Protein 4PKE (pdb70)

Secondary structure (DSSP, 8-state):
--EEEEEEETTS--SEEEEE---S-SSSS-TTHHHHHHHHH-----GGGEEEEEE-SB-SS-----HHHHHHHHHHHHSS--EEEEEEEE--EEEEEEEEPPS-HHHHHHHHHHHHT-TT--EEEEEEE-SEEEE-SSSS-B--HHHHHHH---TTPEEEEEEEPSS--TT---EEEEEE-SS-TT-TTSPPPPB-TTT-PBPEEEEEEE-

Radius of gyration: 17.58 Å; Cα contacts (8 Å, |Δi|>4): 441; chains: 1; bounding box: 48×32×45 Å

Nearest PDB structures (foldseek):
  4pke-assembly1_A  TM=1.005E+00  e=3.990E-48  Caenorhabditis elegans
  4pkx-assembly1_A  TM=9.191E-01  e=3.464E-36  Caenorhabditis elegans
  3jac-assembly1_C  TM=7.247E-01  e=1.723E-14  Mus musculus
  8ixo-assembly1_F  TM=7.550E-01  e=2.709E-13  Mus musculus
  7wlt-assembly1_A  TM=7.448E-01  e=6.005E-13  Mus musculus

GO terms:
  GO:0005886 plasma membrane (C, IDA)
  GO:0030317 flagellated sperm motility (P, IMP)
  GO:0060279 positive regulation of ovulation (P, IMP)
  GO:0090727 positive regulation of brood size (P, IMP)

Structure (mmCIF, N/CA/C/O backbone):
data_4PKE
#
_entry.id   4PKE
#
_cell.length_a   72.588
_cell.length_b   72.588
_cell.length_c   241.551
_cell.angle_alpha   90.00
_cell.angle_beta   90.00
_cell.angle_gamma   120.00
#
_symmetry.space_group_name_H-M   'H 3 2'
#
loop_
_entity.id
_entity.type
_entity.pdbx_description
1 polymer 'Protein C10C5.1, isoform i'
2 non-polymer 'PLATINUM (II) ION'
3 water water
#
loop_
_atom_site.group_PDB
_atom_site.id
_atom_site.type_symbol
_atom_site.label_atom_id
_atom_site.label_alt_id
_atom_site.label_comp_id
_atom_site.label_asym_id
_atom_site.label_entity_id
_atom_site.label_seq_id
_atom_site.pdbx_PDB_ins_code
_atom_site.Cartn_x
_atom_site.Cartn_y
_atom_site.Cartn_z
_atom_site.occupancy
_atom_site.B_iso_or_equiv
_atom_site.auth_seq_id
_atom_site.auth_comp_id
_atom_site.auth_asym_id
_atom_site.auth_atom_id
_atom_site.pdbx_PDB_model_num
ATOM 1 N N . GLU A 1 14 ? 19.460 22.779 95.245 1.00 90.04 14 GLU A N 1
ATOM 2 C CA . GLU A 1 14 ? 20.047 24.109 95.310 1.00 109.57 14 GLU A CA 1
ATOM 3 C C . GLU A 1 14 ? 20.781 24.212 96.650 1.00 108.25 14 GLU A C 1
ATOM 4 O O . GLU A 1 14 ? 20.312 23.687 97.657 1.00 101.95 14 GLU A O 1
ATOM 10 N N . LYS A 1 15 ? 21.925 24.887 96.665 1.00 103.22 15 LYS A N 1
ATOM 11 C CA . LYS A 1 15 ? 22.761 24.950 97.859 1.00 94.84 15 LYS A CA 1
ATOM 12 C C . LYS A 1 15 ? 23.483 26.288 97.937 1.00 90.10 15 LYS A C 1
ATOM 13 O O . LYS A 1 15 ? 24.094 26.720 96.970 1.00 93.88 15 LYS A O 1
ATOM 19 N N . VAL A 1 16 ? 23.422 26.959 99.080 1.00 85.36 16 VAL A N 1
ATOM 20 C CA . VAL A 1 16 ? 24.197 28.186 99.235 1.00 69.03 16 VAL A CA 1
ATOM 21 C C . VAL A 1 16 ? 25.009 28.171 100.522 1.00 63.31 16 VAL A C 1
ATOM 22 O O . VAL A 1 16 ? 24.495 27.842 101.589 1.00 67.78 16 VAL A O 1
ATOM 26 N N . THR A 1 17 ? 26.283 28.528 100.417 1.00 72.47 17 THR A N 1
ATOM 27 C CA . THR A 1 17 ? 27.116 28.645 101.601 1.00 70.84 17 THR A CA 1
ATOM 28 C C . THR A 1 17 ? 27.657 30.060 101.687 1.00 71.90 17 THR A C 1
ATOM 29 O O . THR A 1 17 ? 27.962 30.688 100.672 1.00 67.29 17 THR A O 1
ATOM 33 N N . LEU A 1 18 ? 27.789 30.549 102.911 1.00 57.92 18 LEU A N 1
ATOM 34 C CA . LEU A 1 18 ? 28.374 31.853 103.143 1.00 60.01 18 LEU A CA 1
ATOM 35 C C . LEU A 1 18 ? 29.493 31.664 104.145 1.00 57.14 18 LEU A C 1
ATOM 36 O O . LEU A 1 18 ? 29.339 30.942 105.126 1.00 63.40 18 LEU A O 1
ATOM 41 N N . ARG A 1 19 ? 30.628 32.298 103.887 1.00 59.24 19 ARG A N 1
ATOM 42 C CA . ARG A 1 19 ? 31.766 32.201 104.785 1.00 56.37 19 ARG A CA 1
ATOM 43 C C . ARG A 1 19 ? 32.385 33.568 104.987 1.00 59.89 19 ARG A C 1
ATOM 44 O O . ARG A 1 19 ? 32.600 34.300 104.032 1.00 59.93 19 ARG A O 1
ATOM 52 N N . ILE A 1 20 ? 32.674 33.905 106.235 1.00 51.68 20 ILE A N 1
ATOM 53 C CA . ILE A 1 20 ? 33.157 35.232 106.577 1.00 52.04 20 ILE A CA 1
ATOM 54 C C . ILE A 1 20 ? 34.401 35.053 107.424 1.00 45.43 20 ILE A C 1
ATOM 55 O O . ILE A 1 20 ? 34.367 34.374 108.451 1.00 57.79 20 ILE A O 1
ATOM 60 N N . SER A 1 21 ? 35.505 35.651 106.990 1.00 50.15 21 SER A N 1
ATOM 61 C CA . SER A 1 21 ? 36.774 35.447 107.673 1.00 61.45 21 SER A CA 1
ATOM 62 C C . SER A 1 21 ? 37.743 36.606 107.507 1.00 65.90 21 SER A C 1
ATOM 63 O O . SER A 1 21 ? 37.558 37.483 106.661 1.00 61.93 21 SER A O 1
ATOM 66 N N . ILE A 1 22 ? 38.778 36.595 108.340 1.00 59.74 22 ILE A N 1
ATOM 67 C CA . ILE A 1 22 ? 39.984 37.359 108.089 1.00 62.96 22 ILE A CA 1
ATOM 68 C C . ILE A 1 22 ? 40.793 36.488 107.140 1.00 57.31 22 ILE A C 1
ATOM 69 O O . ILE A 1 22 ? 41.018 35.310 107.423 1.00 58.57 22 ILE A O 1
ATOM 74 N N . GLU A 1 23 ? 41.214 37.051 106.011 1.00 69.02 23 GLU A N 1
ATOM 75 C CA . GLU A 1 23 ? 41.859 36.254 104.974 1.00 73.91 23 GLU A CA 1
ATOM 76 C C . GLU A 1 23 ? 43.120 35.579 105.507 1.00 64.08 23 GLU A C 1
ATOM 77 O O . GLU A 1 23 ? 43.934 36.206 106.183 1.00 70.89 23 GLU A O 1
ATOM 83 N N . GLY A 1 24 ? 43.274 34.295 105.203 1.00 60.81 24 GLY A N 1
ATOM 84 C CA . GLY A 1 24 ? 44.426 33.549 105.668 1.00 75.53 24 GLY A CA 1
ATOM 85 C C . GLY A 1 24 ? 44.092 32.568 106.777 1.00 69.91 24 GLY A C 1
ATOM 86 O O . GLY A 1 24 ? 44.831 31.614 107.004 1.00 78.30 24 GLY A O 1
ATOM 87 N N . TYR A 1 25 ? 42.967 32.788 107.455 1.00 67.68 25 TYR A N 1
ATOM 88 C CA . TYR A 1 25 ? 42.655 32.055 108.680 1.00 69.47 25 TYR A CA 1
ATOM 89 C C . TYR A 1 25 ? 41.259 31.418 108.673 1.00 69.51 25 TYR A C 1
ATOM 90 O O . TYR A 1 25 ? 40.390 31.836 107.904 1.00 64.41 25 TYR A O 1
ATOM 99 N N . PRO A 1 26 ? 41.046 30.398 109.531 1.00 69.78 26 PRO A N 1
ATOM 100 C CA . PRO A 1 26 ? 39.757 29.700 109.626 1.00 65.15 26 PRO A CA 1
ATOM 101 C C . PRO A 1 26 ? 38.594 30.644 109.902 1.00 65.11 26 PRO A C 1
ATOM 102 O O . PRO A 1 26 ? 38.677 31.437 110.843 1.00 58.86 26 PRO A O 1
ATOM 106 N N . PRO A 1 27 ? 37.527 30.559 109.089 1.00 58.88 27 PRO A N 1
ATOM 107 C CA . PRO A 1 27 ? 36.430 31.534 109.070 1.00 56.42 27 PRO A CA 1
ATOM 108 C C . PRO A 1 27 ? 35.878 31.831 110.458 1.00 57.90 27 PRO A C 1
ATOM 109 O O . PRO A 1 27 ? 35.789 30.922 111.280 1.00 62.67 27 PRO A O 1
ATOM 113 N N . LEU A 1 28 ? 35.514 33.084 110.716 1.00 53.40 28 LEU A N 1
ATOM 114 C CA . LEU A 1 28 ? 34.768 33.413 111.927 1.00 61.81 28 LEU A CA 1
ATOM 115 C C . LEU A 1 28 ? 33.372 32.808 111.859 1.00 47.85 28 LEU A C 1
ATOM 116 O O . LEU A 1 28 ? 32.808 32.411 112.877 1.00 54.21 28 LEU A O 1
ATOM 121 N N . TYR A 1 29 ? 32.823 32.729 110.650 1.00 46.84 29 TYR A N 1
ATOM 122 C CA . TYR A 1 29 ? 31.420 32.372 110.469 1.00 50.45 29 TYR A CA 1
ATOM 123 C C . TYR A 1 29 ? 31.212 31.515 109.224 1.00 69.93 29 TYR A C 1
ATOM 124 O O . TYR A 1 29 ? 31.615 31.890 108.123 1.00 57.06 29 TYR A O 1
ATOM 133 N N . GLU A 1 30 ? 30.576 30.360 109.409 1.00 57.58 30 GLU A N 1
ATOM 134 C CA . GLU A 1 30 ? 30.177 29.521 108.286 1.00 56.40 30 GLU A CA 1
ATOM 135 C C . GLU A 1 30 ? 28.705 29.180 108.406 1.00 58.98 30 GLU A C 1
ATOM 136 O O . GLU A 1 30 ? 28.245 28.747 109.464 1.00 51.76 30 GLU A O 1
ATOM 142 N N . MET A 1 31 ? 27.966 29.356 107.320 1.00 54.17 31 MET A N 1
ATOM 143 C CA . MET A 1 31 ? 26.567 28.973 107.319 1.00 64.24 31 MET A CA 1
ATOM 144 C C . MET A 1 31 ? 26.172 28.358 105.989 1.00 56.68 31 MET A C 1
ATOM 145 O O . MET A 1 31 ? 26.695 28.723 104.940 1.00 68.88 31 MET A O 1
ATOM 150 N N . GLU A 1 32 ? 25.243 27.414 106.051 1.00 80.62 32 GLU A N 1
ATOM 151 C CA . GLU A 1 32 ? 24.739 26.746 104.869 1.00 76.25 32 GLU A CA 1
ATOM 152 C C . GLU A 1 32 ? 23.246 27.017 104.761 1.00 69.90 32 GLU A C 1
ATOM 153 O O . GLU A 1 32 ? 22.538 27.023 105.768 1.00 66.56 32 GLU A O 1
ATOM 159 N N . ALA A 1 33 ? 22.768 27.252 103.545 1.00 68.27 33 ALA A N 1
ATOM 160 C CA . ALA A 1 33 ? 21.334 27.367 103.313 1.00 81.47 33 ALA A CA 1
ATOM 161 C C . ALA A 1 33 ? 20.830 26.202 102.468 1.00 75.71 33 ALA A C 1
ATOM 162 O O . ALA A 1 33 ? 21.403 25.890 101.424 1.00 83.78 33 ALA A O 1
ATOM 164 N N . GLN A 1 34 ? 19.750 25.575 102.926 1.00 94.76 34 GLN A N 1
ATOM 165 C CA . GLN A 1 34 ? 19.168 24.413 102.262 1.00 82.32 34 GLN A CA 1
ATOM 166 C C . GLN A 1 34 ? 17.828 24.041 102.887 1.00 96.39 34 GLN A C 1
ATOM 167 O O . GLN A 1 34 ? 17.492 24.502 103.977 1.00 92.03 34 GLN A O 1
ATOM 173 N N . ASP A 1 39 ? 15.903 27.691 101.322 1.00 111.52 39 ASP A N 1
ATOM 174 C CA . ASP A 1 39 ? 15.806 29.151 101.404 1.00 97.43 39 ASP A CA 1
ATOM 175 C C . ASP A 1 39 ? 16.099 29.799 102.788 1.00 100.78 39 ASP A C 1
ATOM 176 O O . ASP A 1 39 ? 16.906 30.725 102.847 1.00 86.49 39 ASP A O 1
ATOM 181 N N . ASN A 1 40 ? 15.485 29.336 103.889 1.00 101.08 40 ASN A N 1
ATOM 182 C CA . ASN A 1 40 ? 14.686 28.118 103.928 1.00 111.45 40 ASN A CA 1
ATOM 183 C C . ASN A 1 40 ? 13.386 28.250 104.733 1.00 104.83 40 ASN A C 1
ATOM 184 O O . ASN A 1 40 ? 13.280 29.142 105.575 1.00 88.27 40 ASN A O 1
ATOM 189 N N . ALA A 1 41 ? 12.388 27.387 104.479 1.00 104.31 41 ALA A N 1
ATOM 190 C CA . ALA A 1 41 ? 12.341 26.507 103.297 1.00 119.47 41 ALA A CA 1
ATOM 191 C C . ALA A 1 41 ? 10.902 26.191 102.901 1.00 122.81 41 ALA A C 1
ATOM 192 O O . ALA A 1 41 ? 10.179 25.479 103.597 1.00 117.51 41 ALA A O 1
ATOM 194 N N . GLU A 1 42 ? 10.513 26.749 101.757 1.00 122.06 42 GLU A N 1
ATOM 195 C CA . GLU A 1 42 ? 9.155 26.656 101.231 1.00 134.03 42 GLU A CA 1
ATOM 196 C C . GLU A 1 42 ? 9.170 26.406 99.716 1.00 133.19 42 GLU A C 1
ATOM 197 O O . GLU A 1 42 ? 10.193 26.630 99.070 1.00 135.04 42 GLU A O 1
ATOM 203 N N . LEU A 1 43 ? 8.053 25.943 99.151 1.00 129.89 43 LEU A N 1
ATOM 204 C CA . LEU A 1 43 ? 8.036 25.548 97.734 1.00 130.98 43 LEU A CA 1
ATOM 205 C C . LEU A 1 43 ? 8.348 26.696 96.770 1.00 138.59 43 LEU A C 1
ATOM 206 O O . LEU A 1 43 ? 9.125 26.545 95.830 1.00 139.67 43 LEU A O 1
ATOM 211 N N . GLY A 1 44 ? 7.739 27.846 97.028 1.00 135.93 44 GLY A N 1
ATOM 212 C CA . GLY A 1 44 ? 7.994 29.066 96.282 1.00 127.07 44 GLY A CA 1
ATOM 213 C C . GLY A 1 44 ? 9.329 29.725 96.560 1.00 132.95 44 GLY A C 1
ATOM 214 O O . GLY A 1 44 ? 9.780 29.791 97.700 1.00 133.19 44 GLY A O 1
ATOM 215 N N . MET A 1 45 ? 9.957 30.217 95.497 1.00 121.75 45 MET A N 1
ATOM 216 C CA . MET A 1 45 ? 11.202 30.968 95.606 1.00 107.42 45 MET A CA 1
ATOM 217 C C . MET A 1 45 ? 11.024 32.301 96.352 1.00 114.85 45 MET A C 1
ATOM 218 O O . MET A 1 45 ? 11.822 32.627 97.236 1.00 117.68 45 MET A O 1
ATOM 223 N N . ILE A 1 46 ? 9.982 33.056 96.008 1.00 118.36 46 ILE A N 1
ATOM 224 C CA . ILE A 1 46 ? 9.760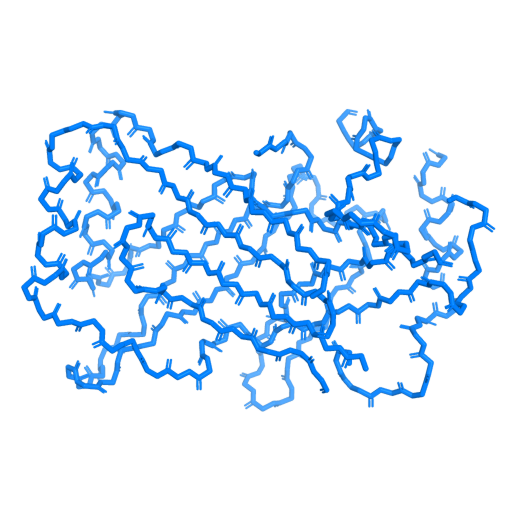 34.374 96.589 1.00 106.52 46 ILE A CA 1
ATOM 225 C C . ILE A 1 46 ? 8.282 34.758 96.722 1.00 115.45 46 ILE A C 1
ATOM 226 O O . ILE A 1 46 ? 7.436 34.305 95.951 1.00 122.84 46 ILE A O 1
ATOM 231 N N . LYS A 1 47 ? 7.979 35.579 97.727 1.00 116.74 47 LYS A N 1
ATOM 232 C CA . LYS A 1 47 ? 6.629 36.050 98.013 1.00 121.71 47 LYS A CA 1
ATOM 233 C C . LYS A 1 47 ? 6.258 36.870 96.787 1.00 126.48 47 LYS A C 1
ATOM 234 O O . LYS A 1 47 ? 7.105 37.567 96.226 1.00 119.77 47 LYS A O 1
ATOM 240 N N . PRO A 1 48 ? 4.996 36.803 96.351 1.00 132.69 48 PRO A N 1
ATOM 241 C CA . PRO A 1 48 ? 4.725 37.366 95.033 1.00 125.60 48 PRO A CA 1
ATOM 242 C C . PRO A 1 48 ? 4.249 38.819 95.108 1.00 132.15 48 PRO A C 1
ATOM 243 O O . PRO A 1 48 ? 4.065 39.461 94.077 1.00 136.01 48 PRO A O 1
ATOM 247 N N . ASP A 1 49 ? 4.059 39.320 96.324 1.00 127.90 49 ASP A N 1
ATOM 248 C CA . ASP A 1 49 ? 3.944 40.752 96.549 1.00 132.46 49 ASP A CA 1
ATOM 249 C C . ASP A 1 49 ? 5.333 41.371 96.572 1.00 123.26 49 ASP A C 1
ATOM 250 O O . ASP A 1 49 ? 5.516 42.523 96.185 1.00 122.55 49 ASP A O 1
ATOM 255 N N . GLN A 1 50 ? 6.310 40.596 97.035 1.00 125.69 50 GLN A N 1
ATOM 256 C CA . GLN A 1 50 ? 7.657 41.120 97.253 1.00 120.93 50 GLN A CA 1
ATOM 257 C C . GLN A 1 50 ? 8.378 41.607 95.999 1.00 116.69 50 GLN A C 1
ATOM 258 O O . GLN A 1 50 ? 9.266 42.452 96.087 1.00 116.23 50 GLN A O 1
ATOM 264 N N . LEU A 1 51 ? 8.016 41.073 94.838 1.00 119.50 51 LEU A N 1
ATOM 265 C CA . LEU A 1 51 ? 8.593 41.582 93.601 1.00 122.78 51 LEU A CA 1
ATOM 266 C C . LEU A 1 51 ? 7.834 42.799 93.083 1.00 120.21 51 LEU A C 1
ATOM 267 O O . LEU A 1 51 ? 8.400 43.643 92.395 1.00 125.66 51 LEU A O 1
ATOM 272 N N . ALA A 1 52 ? 6.560 42.909 93.444 1.00 118.67 52 ALA A N 1
ATOM 273 C CA . ALA A 1 52 ? 5.770 44.055 93.016 1.00 132.14 52 ALA A CA 1
ATOM 274 C C . ALA A 1 52 ? 6.076 45.257 93.899 1.00 121.89 52 ALA A C 1
ATOM 275 O O . ALA A 1 52 ? 5.962 46.403 93.465 1.00 119.16 52 ALA A O 1
ATOM 277 N N . SER A 1 53 ? 6.460 44.988 95.143 1.00 117.38 53 SER A N 1
ATOM 278 C CA . SER A 1 53 ? 6.883 46.047 96.047 1.00 123.84 53 SER A CA 1
ATOM 279 C C . SER A 1 53 ? 8.337 46.432 95.794 1.00 122.62 53 SER A C 1
ATOM 280 O O . SER A 1 53 ? 8.726 47.584 95.985 1.00 125.34 53 SER A O 1
ATOM 283 N N . LEU A 1 54 ? 9.140 45.465 95.362 1.00 114.47 54 LEU A N 1
ATOM 284 C CA . LEU A 1 54 ? 10.501 45.757 94.933 1.00 124.28 54 LEU A CA 1
ATOM 285 C C . LEU A 1 54 ? 10.545 46.507 93.602 1.00 127.79 54 LEU A C 1
ATOM 286 O O . LEU A 1 54 ? 11.126 47.583 93.522 1.00 120.45 54 LEU A O 1
ATOM 291 N N . ASN A 1 55 ? 9.843 45.987 92.595 1.00 128.07 55 ASN A N 1
ATOM 292 C CA . ASN A 1 55 ? 9.805 46.597 91.259 1.00 132.09 55 ASN A CA 1
ATOM 293 C C . ASN A 1 55 ? 9.305 48.028 91.281 1.00 124.03 55 ASN A C 1
ATOM 294 O O . ASN A 1 55 ? 9.773 48.877 90.524 1.00 121.92 55 ASN A O 1
ATOM 299 N N . GLN A 1 56 ? 8.357 48.288 92.167 1.00 122.19 56 GLN A N 1
ATOM 300 C CA . GLN A 1 56 ? 7.779 49.609 92.303 1.00 123.37 56 GLN A CA 1
ATOM 301 C C . GLN A 1 56 ? 8.742 50.543 93.031 1.00 128.35 56 GLN A C 1
ATOM 302 O O . GLN A 1 56 ? 8.829 51.726 92.698 1.00 132.37 56 GLN A O 1
ATOM 308 N N . ALA A 1 57 ? 9.450 50.024 94.033 1.00 123.49 57 ALA A N 1
ATOM 309 C CA . ALA A 1 57 ? 10.402 50.848 94.782 1.00 128.29 57 ALA A CA 1
ATOM 310 C C . ALA A 1 57 ? 11.576 51.434 93.973 1.00 130.75 57 ALA A C 1
ATOM 311 O O . ALA A 1 57 ? 12.081 52.503 94.321 1.00 132.65 57 ALA A O 1
ATOM 313 N N . LEU A 1 58 ? 12.029 50.750 92.924 1.00 124.86 58 LEU A N 1
ATOM 314 C CA . LEU A 1 58 ? 13.093 51.309 92.078 1.00 128.79 58 LEU A CA 1
ATOM 315 C C . LEU A 1 58 ? 12.683 52.648 91.455 1.00 133.76 58 LEU A C 1
ATOM 316 O O . LEU A 1 58 ? 13.502 53.555 91.305 1.00 139.83 58 LEU A O 1
ATOM 321 N N . THR A 1 59 ? 11.418 52.727 91.046 1.00 131.88 59 THR A N 1
ATOM 322 C CA . THR A 1 59 ? 10.825 53.950 90.518 1.00 130.13 59 THR A CA 1
ATOM 323 C C . THR A 1 59 ? 10.759 55.053 91.576 1.00 136.88 59 THR A C 1
ATOM 324 O O . THR A 1 59 ? 11.782 55.565 92.026 1.00 123.57 59 THR A O 1
ATOM 328 N N . LYS A 1 81 ? 15.693 42.220 85.982 1.00 104.89 81 LYS A N 1
ATOM 329 C CA . LYS A 1 81 ? 14.636 43.222 85.915 1.00 114.29 81 LYS A CA 1
ATOM 330 C C . LYS A 1 81 ? 13.395 42.681 85.211 1.00 123.64 81 LYS A C 1
ATOM 331 O O . LYS A 1 81 ? 12.266 42.954 85.620 1.00 118.61 81 LYS A O 1
ATOM 337 N N . GLY A 1 82 ? 13.611 41.905 84.156 1.00 123.10 82 GLY A N 1
ATOM 338 C CA . GLY A 1 82 ? 12.528 41.214 83.483 1.00 105.71 82 GLY A CA 1
ATOM 339 C C . GLY A 1 82 ? 12.248 39.851 84.083 1.00 114.17 82 GLY A C 1
ATOM 340 O O . GLY A 1 82 ? 11.487 39.064 83.522 1.00 106.94 82 GLY A O 1
ATOM 341 N N . TYR A 1 83 ? 12.868 39.563 85.222 1.00 124.71 83 TYR A N 1
ATOM 342 C CA . TYR A 1 83 ? 12.731 38.246 85.836 1.00 117.58 83 TYR A CA 1
ATOM 343 C C . TYR A 1 83 ? 11.424 38.051 86.610 1.00 111.39 83 TYR A C 1
ATOM 344 O O . TYR A 1 83 ? 10.848 38.998 87.148 1.00 119.41 83 TYR A O 1
ATOM 346 N N . THR A 1 84 ? 10.987 36.797 86.659 1.00 118.84 84 THR A N 1
ATOM 347 C CA . THR A 1 84 ? 9.710 36.394 87.246 1.00 119.79 84 THR A CA 1
ATOM 348 C C . THR A 1 84 ? 9.914 35.759 88.623 1.00 121.86 84 THR A C 1
ATOM 349 O O . THR A 1 84 ? 11.050 35.563 89.052 1.00 121.31 84 THR A O 1
ATOM 353 N N . TYR A 1 85 ? 8.819 35.471 89.327 1.00 119.32 85 TYR A N 1
ATOM 354 C CA . TYR A 1 85 ? 8.905 34.897 90.674 1.00 120.99 85 TYR A CA 1
ATOM 355 C C . TYR A 1 85 ? 9.698 33.587 90.746 1.00 118.67 85 TYR A C 1
ATOM 356 O O . TYR A 1 85 ? 10.322 33.295 91.765 1.00 118.56 85 TYR A O 1
ATOM 365 N N . GLU A 1 86 ? 9.667 32.797 89.675 1.00 119.45 86 GLU A N 1
ATOM 366 C CA . GLU A 1 86 ? 10.424 31.544 89.646 1.00 121.74 86 GLU A CA 1
ATOM 367 C C . GLU A 1 86 ? 11.926 31.764 89.440 1.00 121.14 86 GLU A C 1
ATOM 368 O O . GLU A 1 86 ? 12.708 30.812 89.460 1.00 114.03 86 GLU A O 1
ATOM 374 N N . ASP A 1 87 ? 12.321 33.020 89.246 1.00 111.30 87 ASP A N 1
ATOM 375 C CA . ASP A 1 87 ? 13.722 33.359 89.017 1.00 108.29 87 ASP A CA 1
ATOM 376 C C . ASP A 1 87 ? 14.394 33.969 90.245 1.00 98.35 87 ASP A C 1
ATOM 377 O O . ASP A 1 87 ? 15.621 34.015 90.326 1.00 105.37 87 ASP A O 1
ATOM 382 N N . ILE A 1 88 ? 13.596 34.436 91.198 1.00 91.34 88 ILE A N 1
ATOM 383 C CA . ILE A 1 88 ? 14.141 35.159 92.341 1.00 91.04 88 ILE A CA 1
ATOM 384 C C . ILE A 1 88 ? 14.183 34.307 93.600 1.00 99.39 88 ILE A C 1
ATOM 385 O O . ILE A 1 88 ? 13.144 33.937 94.139 1.00 100.31 88 ILE A O 1
ATOM 390 N N . LEU A 1 89 ? 15.384 34.035 94.094 1.00 80.91 89 LEU A N 1
ATOM 391 C CA . LEU A 1 89 ? 15.525 33.265 95.320 1.00 90.16 89 LEU A CA 1
ATOM 392 C C . LEU A 1 89 ? 15.852 34.144 96.512 1.00 83.67 89 LEU A C 1
ATOM 393 O O . LEU A 1 89 ? 16.780 34.951 96.471 1.00 80.87 89 LEU A O 1
ATOM 398 N N . ILE A 1 90 ? 15.080 33.979 97.578 1.00 84.98 90 ILE A N 1
ATOM 399 C CA . ILE A 1 90 ? 15.400 34.605 98.846 1.00 80.14 90 ILE A CA 1
ATOM 400 C C . ILE A 1 90 ? 16.194 33.618 99.685 1.00 90.30 90 ILE A C 1
ATOM 401 O O . ILE A 1 90 ? 15.656 32.614 100.156 1.00 80.55 90 ILE A O 1
ATOM 406 N N . VAL A 1 91 ? 17.480 33.897 99.851 1.00 80.87 91 VAL A N 1
ATOM 407 C CA . VAL A 1 91 ? 18.344 33.032 100.635 1.00 77.09 91 VAL A CA 1
ATOM 408 C C . VAL A 1 91 ? 18.472 33.587 102.045 1.00 80.30 91 VAL A C 1
ATOM 409 O O . VAL A 1 91 ? 18.677 34.787 102.235 1.00 77.17 91 VAL A O 1
ATOM 413 N N . ARG A 1 92 ? 18.337 32.712 103.034 1.00 72.63 92 ARG A N 1
ATOM 414 C CA . ARG A 1 92 ? 18.365 33.141 104.422 1.00 70.70 92 ARG A CA 1
ATOM 415 C C . ARG A 1 92 ? 19.348 32.315 105.227 1.00 69.36 92 ARG A C 1
ATOM 416 O O . ARG A 1 92 ? 19.251 31.091 105.302 1.00 63.50 92 ARG A O 1
ATOM 424 N N . PHE A 1 93 ? 20.293 33.012 105.838 1.00 57.05 93 PHE A N 1
ATOM 425 C CA . PHE A 1 93 ? 21.346 32.376 106.595 1.00 60.61 93 PHE A CA 1
ATOM 426 C C . PHE A 1 93 ? 21.074 32.557 108.072 1.00 69.61 93 PHE A C 1
ATOM 427 O O . PHE A 1 93 ? 20.813 33.674 108.530 1.00 54.16 93 PHE A O 1
ATOM 435 N N . ARG A 1 94 ? 21.113 31.454 108.812 1.00 58.17 94 ARG A N 1
ATOM 436 C CA . ARG A 1 94 ? 21.087 31.535 110.258 1.00 59.50 94 ARG A CA 1
ATOM 437 C C . ARG A 1 94 ? 22.341 32.305 110.629 1.00 57.69 94 ARG A C 1
ATOM 438 O O . ARG A 1 94 ? 23.409 32.076 110.059 1.00 58.31 94 ARG A O 1
ATOM 446 N N . PRO A 1 95 ? 22.206 33.251 111.561 1.00 51.18 95 PRO A N 1
ATOM 447 C CA . PRO A 1 95 ? 23.267 34.217 111.836 1.00 57.13 95 PRO A CA 1
ATOM 448 C C . PRO A 1 95 ? 24.268 33.700 112.856 1.00 53.56 95 PRO A C 1
ATOM 449 O O . PRO A 1 95 ? 25.318 34.311 113.027 1.00 51.08 95 PRO A O 1
ATOM 453 N N . GLU A 1 96 ? 23.952 32.598 113.526 1.00 59.38 96 GLU A N 1
ATOM 454 C CA . GLU A 1 96 ? 24.934 31.956 114.388 1.00 52.63 96 GLU A CA 1
ATOM 455 C C . GLU A 1 96 ? 25.703 30.953 113.534 1.00 50.09 96 GLU A C 1
ATOM 456 O O . GLU A 1 96 ? 25.096 30.181 112.790 1.00 53.27 96 GLU A O 1
ATOM 462 N N . SER A 1 97 ? 27.031 30.969 113.632 1.00 54.35 97 SER A N 1
ATOM 463 C CA . SER A 1 97 ? 27.871 30.076 112.835 1.00 50.81 97 SER A CA 1
ATOM 464 C C . SER A 1 97 ? 27.423 28.634 113.071 1.00 50.96 97 SER A C 1
ATOM 465 O O . SER A 1 97 ? 26.981 28.292 114.167 1.00 46.91 97 SER A O 1
ATOM 468 N N . GLU A 1 98 ? 27.520 27.790 112.050 1.00 48.58 98 GLU A N 1
ATOM 469 C CA . GLU A 1 98 ? 26.951 26.445 112.146 1.00 60.37 98 GLU A CA 1
ATOM 470 C C . GLU A 1 98 ? 27.843 25.453 112.881 1.00 56.26 98 GLU A C 1
ATOM 471 O O . GLU A 1 98 ? 27.388 24.383 113.287 1.00 61.66 98 GLU A O 1
ATOM 477 N N . ILE A 1 99 ? 29.112 25.806 113.052 1.00 49.53 99 ILE A N 1
ATOM 478 C CA . ILE A 1 99 ? 30.010 25.002 113.870 1.00 58.17 99 ILE A CA 1
ATOM 479 C C . ILE A 1 99 ? 30.808 25.938 114.761 1.00 66.84 99 ILE A C 1
ATOM 480 O O . ILE A 1 99 ? 30.906 27.136 114.490 1.00 60.77 99 ILE A O 1
ATOM 485 N N . TYR A 1 100 ? 31.371 25.392 115.831 1.00 46.51 100 TYR A N 1
ATOM 486 C CA . TYR A 1 100 ? 32.207 26.174 116.726 1.00 56.05 100 TYR A CA 1
ATOM 487 C C . TYR A 1 100 ? 33.484 26.595 116.018 1.00 46.23 100 TYR A C 1
ATOM 488 O O . TYR A 1 100 ? 33.958 25.909 115.110 1.00 57.26 100 TYR A O 1
ATOM 497 N N . TRP A 1 101 ? 34.041 27.725 116.439 1.00 57.95 101 TRP A N 1
ATOM 498 C CA . TRP A 1 101 ? 35.225 28.254 115.791 1.00 53.57 101 TRP A CA 1
ATOM 499 C C . TRP A 1 101 ? 36.368 27.333 116.190 1.00 60.31 101 TRP A C 1
ATOM 500 O O . TRP A 1 101 ? 36.716 27.234 117.368 1.00 51.31 101 TRP A O 1
ATOM 511 N N . PRO A 1 102 ? 36.979 26.671 115.201 1.00 41.81 102 PRO A N 1
ATOM 512 C CA . PRO A 1 102 ? 37.918 25.594 115.499 1.00 48.76 102 PRO A CA 1
ATOM 513 C C . PRO A 1 102 ? 39.357 26.081 115.531 1.00 50.55 102 PRO A C 1
ATOM 514 O O . PRO A 1 102 ? 40.259 25.258 115.678 1.00 54.25 102 PRO A O 1
ATOM 518 N N . ILE A 1 103 ? 39.558 27.394 115.416 1.00 57.19 103 ILE A N 1
ATOM 519 C CA . ILE A 1 103 ? 40.900 27.963 115.294 1.00 52.32 103 ILE A CA 1
ATOM 520 C C . ILE A 1 103 ? 41.759 27.625 116.507 1.00 50.30 103 ILE A C 1
ATOM 521 O O . ILE A 1 103 ? 41.274 27.613 117.645 1.00 50.05 103 ILE A O 1
ATOM 526 N N . SER A 1 104 ? 43.032 27.326 116.260 1.00 47.81 104 SER A N 1
ATOM 527 C CA . SER A 1 104 ? 43.978 27.116 117.350 1.00 50.53 104 SER A CA 1
ATOM 528 C C . SER A 1 104 ? 44.313 28.449 118.003 1.00 39.46 104 SER A C 1
ATOM 529 O O . SER A 1 104 ? 44.257 29.495 117.355 1.00 52.97 104 SER A O 1
ATOM 532 N N . GLN A 1 105 ? 44.693 28.411 119.274 1.00 48.26 105 GLN A N 1
ATOM 533 C CA . GLN A 1 105 ? 45.045 29.632 119.990 1.00 54.00 105 GLN A CA 1
ATOM 534 C C . GLN A 1 105 ? 46.212 30.360 119.314 1.00 60.65 105 GLN A C 1
ATOM 535 O O . GLN A 1 105 ? 46.237 31.589 119.234 1.00 66.47 105 GLN A O 1
ATOM 541 N N . ASP A 1 106 ? 47.183 29.581 118.845 1.00 50.26 106 ASP A N 1
ATOM 542 C CA . ASP A 1 106 ? 48.373 30.106 118.170 1.00 46.45 106 ASP A CA 1
ATOM 543 C C . ASP A 1 106 ? 48.080 30.801 116.837 1.00 59.01 106 ASP A C 1
ATOM 544 O O . ASP A 1 106 ? 48.615 31.874 116.552 1.00 55.25 106 ASP A O 1
ATOM 549 N N . SER A 1 107 ? 47.217 30.191 116.030 1.00 39.69 107 SER A N 1
ATOM 550 C CA . SER A 1 107 ? 46.768 30.807 114.785 1.00 38.22 107 SER A CA 1
ATOM 551 C C . SER A 1 107 ? 45.951 32.056 115.077 1.00 62.70 107 SER A C 1
ATOM 552 O O . SER A 1 107 ? 46.004 33.043 114.339 1.00 58.44 107 SER A O 1
ATOM 555 N N . ARG A 1 108 ? 45.165 31.987 116.142 1.00 47.89 108 ARG A N 1
ATOM 556 C CA . ARG A 1 108 ? 44.384 33.132 116.577 1.00 58.62 108 ARG A CA 1
ATOM 557 C C . ARG A 1 108 ? 45.313 34.265 117.036 1.00 60.77 108 ARG A C 1
ATOM 558 O O . ARG A 1 108 ? 45.086 35.428 116.699 1.00 58.23 108 ARG A O 1
ATOM 566 N N . ASN A 1 109 ? 46.367 33.924 117.780 1.00 54.33 109 ASN A N 1
ATOM 567 C CA . ASN A 1 109 ? 47.345 34.919 118.227 1.00 55.04 109 ASN A CA 1
ATOM 568 C C . ASN A 1 109 ? 48.061 35.538 117.030 1.00 62.80 109 ASN A C 1
ATOM 569 O O . ASN A 1 109 ? 48.319 36.741 116.998 1.00 71.95 109 ASN A O 1
ATOM 574 N N . ALA A 1 110 ? 48.383 34.701 116.048 1.00 59.41 110 ALA A N 1
ATOM 575 C CA . ALA A 1 110 ? 49.077 35.149 114.843 1.00 65.83 110 ALA A CA 1
ATOM 576 C C . ALA A 1 110 ? 48.226 36.151 114.073 1.00 68.47 110 ALA A C 1
ATOM 577 O O . ALA A 1 110 ? 48.731 37.137 113.536 1.00 65.53 110 ALA A O 1
ATOM 579 N N . MET A 1 111 ? 46.927 35.878 114.030 1.00 68.60 111 MET A N 1
ATOM 580 C CA . MET A 1 111 ? 45.969 36.711 113.317 1.00 64.95 111 MET A CA 1
ATOM 581 C C . MET A 1 111 ? 45.900 38.102 113.927 1.00 63.12 111 MET A C 1
ATOM 582 O O . MET A 1 111 ? 45.890 39.110 113.217 1.00 61.25 111 MET A O 1
ATOM 587 N N . ILE A 1 112 ? 45.858 38.139 115.254 1.00 56.46 112 ILE A N 1
ATOM 588 C CA . ILE A 1 112 ? 45.793 39.386 116.005 1.00 65.41 112 ILE A CA 1
ATOM 589 C C . ILE A 1 112 ? 47.068 40.207 115.814 1.00 65.29 112 ILE A C 1
ATOM 590 O O . ILE A 1 112 ? 47.013 41.422 115.619 1.00 68.82 112 ILE A O 1
ATOM 595 N N . ASP A 1 113 ? 48.211 39.529 115.860 1.00 65.00 113 ASP A N 1
ATOM 596 C CA . ASP A 1 113 ? 49.507 40.180 115.698 1.00 69.35 113 ASP A CA 1
ATOM 597 C C . ASP A 1 113 ? 49.622 40.830 114.321 1.00 74.44 113 ASP A C 1
ATOM 598 O O . ASP A 1 113 ? 50.240 41.882 114.174 1.00 72.89 113 ASP A O 1
ATOM 603 N N . LYS A 1 114 ? 49.059 40.179 113.307 1.00 66.79 114 LYS A N 1
ATOM 604 C CA . LYS A 1 114 ? 49.156 40.683 111.941 1.00 77.32 114 LYS A CA 1
ATOM 605 C C . LYS A 1 114 ? 48.515 42.063 111.854 1.00 85.00 114 LYS A C 1
ATOM 606 O O . LYS A 1 114 ? 48.981 42.941 111.126 1.00 80.02 114 LYS A O 1
ATOM 612 N N . LEU A 1 115 ? 47.433 42.234 112.606 1.00 71.63 115 LEU A N 1
ATOM 613 C CA . LEU A 1 115 ? 46.745 43.513 112.724 1.00 79.80 115 LEU A CA 1
ATOM 614 C C . LEU A 1 115 ? 47.606 44.578 113.421 1.00 80.87 115 LEU A C 1
ATOM 615 O O . LEU A 1 115 ? 47.429 45.775 113.196 1.00 92.58 115 LEU A O 1
ATOM 620 N N . SER A 1 116 ? 48.533 44.125 114.265 1.00 83.69 116 SER A N 1
ATOM 621 C CA . SER A 1 116 ? 49.428 45.009 115.020 1.00 73.65 116 SER A CA 1
ATOM 622 C C . SER A 1 116 ? 50.357 45.810 114.113 1.00 79.99 116 SER A C 1
ATOM 623 O O . SER A 1 116 ? 50.764 46.923 114.450 1.00 94.15 116 SER A O 1
ATOM 626 N N . ARG A 1 117 ? 50.705 45.233 112.969 1.00 88.02 117 ARG A N 1
ATOM 627 C CA . ARG A 1 117 ? 51.508 45.949 111.986 1.00 86.99 117 ARG A CA 1
ATOM 628 C C . ARG A 1 117 ? 50.615 46.529 110.880 1.00 101.71 117 ARG A C 1
ATOM 629 O O . ARG A 1 117 ? 49.859 47.457 111.159 1.00 109.47 117 ARG A O 1
ATOM 637 N N . ASN A 1 118 ? 50.640 45.983 109.662 1.00 110.68 118 ASN A N 1
ATOM 638 C CA . ASN A 1 118 ? 49.813 46.545 108.576 1.00 112.88 118 ASN A CA 1
ATOM 639 C C . ASN A 1 118 ? 49.310 45.593 107.473 1.00 118.29 118 ASN A C 1
ATOM 640 O O . ASN A 1 118 ? 49.797 44.473 107.317 1.00 110.68 118 ASN A O 1
ATOM 645 N N . THR A 1 119 ? 48.315 46.083 106.728 1.00 104.79 119 THR A N 1
ATOM 646 C CA . THR A 1 119 ? 47.764 45.445 105.516 1.00 101.38 119 THR A CA 1
ATOM 647 C C . THR A 1 119 ? 47.081 44.061 105.603 1.00 107.02 119 THR A C 1
ATOM 648 O O . THR A 1 119 ? 47.632 43.059 105.139 1.00 97.71 119 THR A O 1
ATOM 652 N N . SER A 1 120 ? 45.902 44.001 106.222 1.00 98.41 120 SER A N 1
ATOM 653 C CA . SER A 1 120 ? 45.101 42.772 106.183 1.00 88.84 120 SER A CA 1
ATOM 654 C C . SER A 1 120 ? 43.684 43.035 105.650 1.00 76.97 120 SER A C 1
ATOM 655 O O . SER A 1 120 ? 43.139 44.125 105.817 1.00 77.17 120 SER A O 1
ATOM 658 N N . VAL A 1 121 ? 43.077 42.013 105.053 1.00 65.00 121 VAL A N 1
ATOM 659 C CA . VAL A 1 121 ? 41.764 42.148 104.415 1.00 78.05 121 VAL A CA 1
ATOM 660 C C . VAL A 1 121 ? 40.693 41.196 104.952 1.00 73.30 121 VAL A C 1
ATOM 661 O O . VAL A 1 121 ? 40.968 40.030 105.232 1.00 75.77 121 VAL A O 1
ATOM 665 N N . ASN A 1 122 ? 39.474 41.711 105.095 1.00 76.74 122 ASN A N 1
ATOM 666 C CA . ASN A 1 122 ? 38.332 40.895 105.493 1.00 55.68 122 ASN A CA 1
ATOM 667 C C . ASN A 1 122 ? 37.956 40.091 104.260 1.00 64.33 122 ASN A C 1
ATOM 668 O O . ASN A 1 122 ? 38.233 40.504 103.134 1.00 73.43 122 ASN A O 1
ATOM 673 N N . PHE A 1 123 ? 37.307 38.954 104.466 1.00 68.50 123 PHE A N 1
ATOM 674 C CA . PHE A 1 123 ? 37.039 38.024 103.382 1.00 74.53 123 PHE A CA 1
ATOM 675 C C . PHE A 1 123 ? 35.613 37.537 103.561 1.00 72.24 123 PHE A C 1
ATOM 676 O O . PHE A 1 123 ? 35.192 37.230 104.677 1.00 64.69 123 PHE A O 1
ATOM 684 N N . GLU A 1 124 ? 34.861 37.465 102.468 1.00 66.66 124 GLU A N 1
ATOM 685 C CA . GLU A 1 124 ? 33.708 36.579 102.464 1.00 70.95 124 GLU A CA 1
ATOM 686 C C . GLU A 1 124 ? 33.266 36.083 101.099 1.00 76.68 124 GLU A C 1
ATOM 687 O O . GLU A 1 124 ? 33.528 36.705 100.071 1.00 83.71 124 GLU A O 1
ATOM 693 N N . VAL A 1 125 ? 32.542 34.968 101.129 1.00 70.51 125 VAL A N 1
ATOM 694 C CA . VAL A 1 125 ? 32.307 34.161 99.942 1.00 72.64 125 VAL A CA 1
ATOM 695 C C . VAL A 1 125 ? 30.865 33.665 99.913 1.00 71.87 125 VAL A C 1
ATOM 696 O O . VAL A 1 125 ? 30.264 33.420 100.961 1.00 66.54 125 VAL A O 1
ATOM 700 N N . SER A 1 126 ? 30.308 33.559 98.708 1.00 82.09 126 SER A N 1
ATOM 701 C CA . SER A 1 126 ? 28.971 33.017 98.483 1.00 77.89 126 SER A CA 1
ATOM 702 C C . SER A 1 126 ? 29.153 31.865 97.502 1.00 76.22 126 SER A C 1
ATOM 703 O O . SER A 1 126 ? 29.849 32.027 96.503 1.00 82.16 126 SER A O 1
ATOM 706 N N . LEU A 1 127 ? 28.537 30.715 97.752 1.00 79.65 127 LEU A N 1
ATOM 707 C CA . LEU A 1 127 ? 28.677 29.592 96.825 1.00 75.58 127 LEU A CA 1
ATOM 708 C C . LEU A 1 127 ? 27.345 28.933 96.464 1.00 79.67 127 LEU A C 1
ATOM 709 O O . LEU A 1 127 ? 26.639 28.460 97.346 1.00 84.94 127 LEU A O 1
ATOM 714 N N . GLU A 1 128 ? 27.011 28.886 95.173 1.00 79.16 128 GLU A N 1
ATOM 715 C CA . GLU A 1 128 ? 25.934 28.014 94.703 1.00 79.57 128 GLU A CA 1
ATOM 716 C C . GLU A 1 128 ? 26.463 27.094 93.604 1.00 98.19 128 GLU A C 1
ATOM 717 O O . GLU A 1 128 ? 27.321 27.508 92.829 1.00 99.24 128 GLU A O 1
ATOM 723 N N . PHE A 1 129 ? 25.962 25.861 93.521 1.00 104.94 129 PHE A N 1
ATOM 724 C CA . PHE A 1 129 ? 25.038 25.327 94.513 1.00 97.93 129 PHE A CA 1
ATOM 725 C C . PHE A 1 129 ? 25.441 23.901 94.878 1.00 104.63 129 PHE A C 1
ATOM 726 O O . PHE A 1 129 ? 26.629 23.598 94.999 1.00 88.64 129 PHE A O 1
ATOM 734 N N . LYS A 1 142 ? 29.775 25.715 92.580 1.00 90.20 142 LYS A N 1
ATOM 735 C CA . LYS A 1 142 ? 29.728 25.825 91.125 1.00 93.58 142 LYS A CA 1
ATOM 736 C C . LYS A 1 142 ? 29.831 27.284 90.702 1.00 90.55 142 LYS A C 1
ATOM 737 O O . LYS A 1 142 ? 30.634 27.624 89.839 1.00 112.85 142 LYS A O 1
ATOM 743 N N . HIS A 1 143 ? 29.029 28.144 91.324 1.00 93.48 143 HIS A N 1
ATOM 744 C CA . HIS A 1 143 ? 29.091 29.575 91.046 1.00 104.70 143 HIS A CA 1
ATOM 745 C C . HIS A 1 143 ? 29.433 30.257 92.360 1.00 95.65 143 HIS A C 1
ATOM 746 O O . HIS A 1 143 ? 28.704 30.137 93.344 1.00 92.30 143 HIS A O 1
ATOM 753 N N . SER A 1 144 ? 30.545 30.978 92.371 1.00 88.85 144 SER A N 1
ATOM 754 C CA . SER A 1 144 ? 31.052 31.557 93.606 1.00 88.94 144 SER A CA 1
ATOM 755 C C . SER A 1 144 ? 31.521 32.977 93.377 1.00 72.79 144 SER A C 1
ATOM 756 O O . SER A 1 144 ? 31.782 33.374 92.254 1.00 83.84 144 SER A O 1
ATOM 759 N N . LYS A 1 145 ? 31.606 33.749 94.448 1.00 82.98 145 LYS A N 1
ATOM 760 C CA . LYS A 1 145 ? 32.279 35.030 94.392 1.00 79.59 145 LYS A CA 1
ATOM 761 C C . LYS A 1 145 ? 32.923 35.201 95.750 1.00 84.08 145 LYS A C 1
ATOM 762 O O . LYS A 1 145 ? 32.410 34.706 96.750 1.00 92.28 145 LYS A O 1
ATOM 768 N N . SER A 1 146 ? 34.047 35.898 95.789 1.00 74.63 146 SER A N 1
ATOM 769 C CA . SER A 1 146 ? 34.627 36.277 97.058 1.00 67.25 146 SER A CA 1
ATOM 770 C C . SER A 1 146 ? 34.976 37.750 97.051 1.00 83.76 146 SER A C 1
ATOM 771 O O . SER A 1 146 ? 35.524 38.262 96.075 1.00 83.01 146 SER A O 1
ATOM 774 N N . TRP A 1 147 ? 34.657 38.439 98.140 1.00 72.78 147 TRP A N 1
ATOM 775 C CA . TRP A 1 147 ? 34.872 39.872 98.175 1.00 68.26 147 TRP A CA 1
ATOM 776 C C . TRP A 1 147 ? 35.930 40.170 99.213 1.00 72.01 147 TRP A C 1
ATOM 777 O O . TRP A 1 147 ? 35.866 39.668 100.333 1.00 82.29 147 TRP A O 1
ATOM 788 N N . LEU A 1 148 ? 36.897 40.998 98.853 1.00 66.98 148 LEU A N 1
ATOM 789 C CA . LEU A 1 148 ? 37.916 41.408 99.811 1.00 66.49 148 LEU A CA 1
ATOM 790 C C . LEU A 1 148 ? 37.669 42.840 100.259 1.00 74.24 148 LEU A C 1
ATOM 791 O O . LEU A 1 148 ? 37.500 43.738 99.437 1.00 74.64 148 LEU A O 1
ATOM 796 N N . VAL A 1 149 ? 37.639 43.041 101.570 1.00 65.15 149 VAL A N 1
ATOM 797 C CA . VAL A 1 149 ? 37.395 44.359 102.127 1.00 70.90 149 VAL A CA 1
ATOM 798 C C . VAL A 1 149 ? 38.567 44.705 103.028 1.00 71.03 149 VAL A C 1
ATOM 799 O O . VAL A 1 149 ? 38.778 44.066 104.057 1.00 69.62 149 VAL A O 1
ATOM 803 N N . PRO A 1 150 ? 39.335 45.730 102.639 1.00 75.49 150 PRO A N 1
ATOM 804 C CA . PRO A 1 150 ? 40.515 46.166 103.391 1.00 65.33 150 PRO A CA 1
ATOM 805 C C . PRO A 1 150 ? 40.164 46.637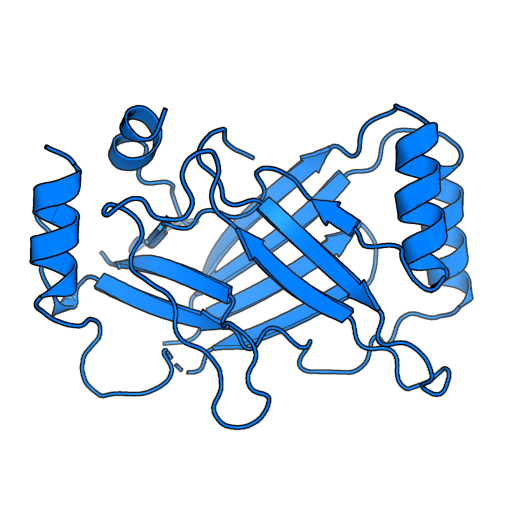 104.798 1.00 63.85 150 PRO A C 1
ATOM 806 O O . PRO A 1 150 ? 39.225 47.410 104.964 1.00 76.06 150 PRO A O 1
ATOM 810 N N . ILE A 1 151 ? 40.914 46.165 105.793 1.00 74.08 151 ILE A N 1
ATOM 811 C CA . ILE A 1 151 ? 40.760 46.643 107.160 1.00 67.58 151 ILE A CA 1
ATOM 812 C C . ILE A 1 151 ? 41.589 47.911 107.314 1.00 81.02 151 ILE A C 1
ATOM 813 O O . ILE A 1 151 ? 42.786 47.919 107.020 1.00 78.95 151 ILE A O 1
ATOM 818 N N . SER A 1 152 ? 40.930 48.983 107.747 1.00 75.96 152 SER A N 1
ATOM 819 C CA . SER A 1 152 ? 41.550 50.303 107.841 1.00 89.49 152 SER A CA 1
ATOM 820 C C . SER A 1 152 ? 42.896 50.274 108.558 1.00 70.81 152 SER A C 1
ATOM 821 O O . SER A 1 152 ? 43.101 49.507 109.498 1.00 74.08 152 SER A O 1
ATOM 824 N N . LEU A 1 153 ? 43.815 51.115 108.104 1.00 75.17 153 LEU A N 1
ATOM 825 C CA . LEU A 1 153 ? 45.105 51.237 108.763 1.00 83.24 153 LEU A CA 1
ATOM 826 C C . LEU A 1 153 ? 44.974 52.068 110.034 1.00 81.03 153 LEU A C 1
ATOM 827 O O . LEU A 1 153 ? 45.916 52.162 110.827 1.00 81.99 153 LEU A O 1
ATOM 832 N N . ASP A 1 154 ? 43.808 52.697 110.198 1.00 64.17 154 ASP A N 1
ATOM 833 C CA . ASP A 1 154 ? 43.481 53.434 111.420 1.00 70.25 154 ASP A CA 1
ATOM 834 C C . ASP A 1 154 ? 43.614 52.468 112.590 1.00 83.34 154 ASP A C 1
ATOM 835 O O . ASP A 1 154 ? 42.920 51.443 112.671 1.00 81.08 154 ASP A O 1
ATOM 840 N N . MET A 1 155 ? 44.516 52.806 113.496 1.00 79.24 155 MET A N 1
ATOM 841 C CA . MET A 1 155 ? 44.895 51.969 114.639 1.00 84.31 155 MET A CA 1
ATOM 842 C C . MET A 1 155 ? 43.859 51.866 115.766 1.00 84.28 155 MET A C 1
ATOM 843 O O . MET A 1 155 ? 43.753 50.820 116.398 1.00 86.92 155 MET A O 1
ATOM 848 N N . THR A 1 156 ? 43.090 52.933 116.001 1.00 74.07 156 THR A N 1
ATOM 849 C CA . THR A 1 156 ? 42.056 52.893 117.049 1.00 82.15 156 THR A CA 1
ATOM 850 C C . THR A 1 156 ? 40.931 51.913 116.713 1.00 81.88 156 THR A C 1
ATOM 851 O O . THR A 1 156 ? 40.257 51.401 117.605 1.00 90.02 156 THR A O 1
ATOM 855 N N . ILE A 1 157 ? 40.746 51.649 115.423 1.00 75.90 157 ILE A N 1
ATOM 856 C CA . ILE A 1 157 ? 39.808 50.615 114.997 1.00 83.65 157 ILE A CA 1
ATOM 857 C C . ILE A 1 157 ? 40.466 49.238 114.816 1.00 88.22 157 ILE A C 1
ATOM 858 O O . ILE A 1 157 ? 39.834 48.211 115.071 1.00 72.25 157 ILE A O 1
ATOM 863 N N . ARG A 1 158 ? 41.719 49.210 114.367 1.00 74.71 158 ARG A N 1
ATOM 864 C CA . ARG A 1 158 ? 42.447 47.944 114.308 1.00 71.34 158 ARG A CA 1
ATOM 865 C C . ARG A 1 158 ? 42.558 47.362 115.709 1.00 72.76 158 ARG A C 1
ATOM 866 O O . ARG A 1 158 ? 42.508 46.148 115.897 1.00 75.24 158 ARG A O 1
ATOM 874 N N . ALA A 1 159 ? 42.695 48.248 116.691 1.00 70.60 159 ALA A N 1
ATOM 875 C CA . ALA A 1 159 ? 42.681 47.848 118.092 1.00 71.49 159 ALA A CA 1
ATOM 876 C C . ALA A 1 159 ? 41.305 47.337 118.515 1.00 62.42 159 ALA A C 1
ATOM 877 O O . ALA A 1 159 ? 41.188 46.565 119.464 1.00 52.07 159 ALA A O 1
ATOM 879 N N . LYS A 1 160 ? 40.259 47.783 117.827 1.00 65.36 160 LYS A N 1
ATOM 880 C CA . LYS A 1 160 ? 38.909 47.345 118.164 1.00 74.13 160 LYS A CA 1
ATOM 881 C C . LYS A 1 160 ? 38.684 45.926 117.657 1.00 52.98 160 LYS A C 1
ATOM 882 O O . LYS A 1 160 ? 38.124 45.087 118.363 1.00 58.61 160 LYS A O 1
ATOM 888 N N . ILE A 1 161 ? 39.117 45.672 116.425 1.00 64.56 161 ILE A N 1
ATOM 889 C CA . ILE A 1 161 ? 39.094 44.329 115.855 1.00 64.73 161 ILE A CA 1
ATOM 890 C C . ILE A 1 161 ? 39.908 43.373 116.721 1.00 59.75 161 ILE A C 1
ATOM 891 O O . ILE A 1 161 ? 39.452 42.279 117.048 1.00 68.58 161 ILE A O 1
ATOM 896 N N . GLN A 1 162 ? 41.116 43.797 117.081 1.00 61.58 162 GLN A N 1
ATOM 897 C CA . GLN A 1 162 ? 42.032 42.963 117.855 1.00 75.40 162 GLN A CA 1
ATOM 898 C C . GLN A 1 162 ? 41.363 42.527 119.152 1.00 67.37 162 GLN A C 1
ATOM 899 O O . GLN A 1 162 ? 41.470 41.375 119.567 1.00 66.68 162 GLN A O 1
ATOM 905 N N . SER A 1 163 ? 40.664 43.468 119.779 1.00 51.62 163 SER A N 1
ATOM 906 C CA . SER A 1 163 ? 40.015 43.236 121.062 1.00 62.42 163 SER A CA 1
ATOM 907 C C . SER A 1 163 ? 38.834 42.286 120.887 1.00 64.74 163 SER A C 1
ATOM 908 O O . SER A 1 163 ? 38.594 41.410 121.716 1.00 62.03 163 SER A O 1
ATOM 911 N N . ALA A 1 164 ? 38.109 42.469 119.790 1.00 65.05 164 ALA A N 1
ATOM 912 C CA . ALA A 1 164 ? 36.965 41.632 119.460 1.00 70.42 164 ALA A CA 1
ATOM 913 C C . ALA A 1 164 ? 37.444 40.205 119.249 1.00 61.99 164 ALA A C 1
ATOM 914 O O . ALA A 1 164 ? 36.867 39.258 119.782 1.00 65.66 164 ALA A O 1
ATOM 916 N N . LEU A 1 165 ? 38.484 40.064 118.435 1.00 69.28 165 LEU A N 1
ATOM 917 C CA . LEU A 1 165 ? 39.123 38.775 118.200 1.00 60.14 165 LEU A CA 1
ATOM 918 C C . LEU A 1 165 ? 39.602 38.111 119.499 1.00 61.68 165 LEU A C 1
ATOM 919 O O . LEU A 1 165 ? 39.632 36.890 119.600 1.00 62.63 165 LEU A O 1
ATOM 924 N N . ARG A 1 166 ? 39.986 38.916 120.485 1.00 66.57 166 ARG A N 1
ATOM 925 C CA . ARG A 1 166 ? 40.395 38.367 121.776 1.00 60.86 166 ARG A CA 1
ATOM 926 C C . ARG A 1 166 ? 39.178 37.927 122.582 1.00 71.48 166 ARG A C 1
ATOM 927 O O . ARG A 1 166 ? 39.295 37.172 123.548 1.00 79.59 166 ARG A O 1
ATOM 935 N N . GLY A 1 167 ? 38.005 38.401 122.179 1.00 73.52 167 GLY A N 1
ATOM 936 C CA . GLY A 1 167 ? 36.759 38.035 122.834 1.00 76.25 167 GLY A CA 1
ATOM 937 C C . GLY A 1 167 ? 36.223 38.977 123.903 1.00 77.77 167 GLY A C 1
ATOM 938 O O . GLY A 1 167 ? 35.334 38.598 124.670 1.00 68.79 167 GLY A O 1
ATOM 939 N N . ASP A 1 168 ? 36.741 40.202 123.953 1.00 60.15 168 ASP A N 1
ATOM 940 C CA . ASP A 1 168 ? 36.317 41.164 124.973 1.00 70.14 168 ASP A CA 1
ATOM 941 C C . ASP A 1 168 ? 34.825 41.490 124.852 1.00 73.13 168 ASP A C 1
ATOM 942 O O . ASP A 1 168 ? 34.305 41.639 123.746 1.00 72.72 168 ASP A O 1
ATOM 947 N N . PRO A 1 169 ? 34.128 41.592 125.993 1.00 70.80 169 PRO A N 1
ATOM 948 C CA . PRO A 1 169 ? 32.719 41.993 125.943 1.00 69.29 169 PRO A CA 1
ATOM 949 C C . PRO A 1 169 ? 32.586 43.404 125.385 1.00 68.44 169 PRO A C 1
ATOM 950 O O . PRO A 1 169 ? 33.376 44.274 125.741 1.00 94.55 169 PRO A O 1
ATOM 954 N N . GLY A 1 170 ? 31.602 43.623 124.520 1.00 88.65 170 GLY A N 1
ATOM 955 C CA . GLY A 1 170 ? 31.325 44.952 124.004 1.00 87.07 170 GLY A CA 1
ATOM 956 C C . GLY A 1 170 ? 32.147 45.349 122.790 1.00 85.40 170 GLY A C 1
ATOM 957 O O . GLY A 1 170 ? 32.397 46.532 122.561 1.00 87.70 170 GLY A O 1
ATOM 958 N N . HIS A 1 171 ? 32.567 44.364 122.004 1.00 80.99 171 HIS A N 1
ATOM 959 C CA . HIS A 1 171 ? 33.437 44.627 120.861 1.00 76.61 171 HIS A CA 1
ATOM 960 C C . HIS A 1 171 ? 33.002 43.847 119.634 1.00 81.78 171 HIS A C 1
ATOM 961 O O . HIS A 1 171 ? 33.355 42.680 119.466 1.00 72.24 171 HIS A O 1
ATOM 968 N N . PRO A 1 172 ? 32.220 44.501 118.771 1.00 76.96 172 PRO A N 1
ATOM 969 C CA . PRO A 1 172 ? 31.774 43.913 117.510 1.00 84.42 172 PRO A CA 1
ATOM 970 C C . PRO A 1 172 ? 32.842 44.118 116.455 1.00 62.64 172 PRO A C 1
ATOM 971 O O . PRO A 1 172 ? 33.739 44.933 116.659 1.00 69.25 172 PRO A O 1
ATOM 975 N N . ILE A 1 173 ? 32.750 43.393 115.348 1.00 65.73 173 ILE A N 1
ATOM 976 C CA . ILE A 1 173 ? 33.663 43.600 114.238 1.00 63.97 173 ILE A CA 1
ATOM 977 C C . ILE A 1 173 ? 32.836 44.115 113.082 1.00 71.47 173 ILE A C 1
ATOM 978 O O . ILE A 1 173 ? 32.055 43.380 112.473 1.00 70.35 173 ILE A O 1
ATOM 983 N N . LEU A 1 174 ? 32.995 45.400 112.801 1.00 75.82 174 LEU A N 1
ATOM 984 C CA . LEU A 1 174 ? 32.253 46.023 111.731 1.00 69.57 174 LEU A CA 1
ATOM 985 C C . LEU A 1 174 ? 33.010 45.716 110.453 1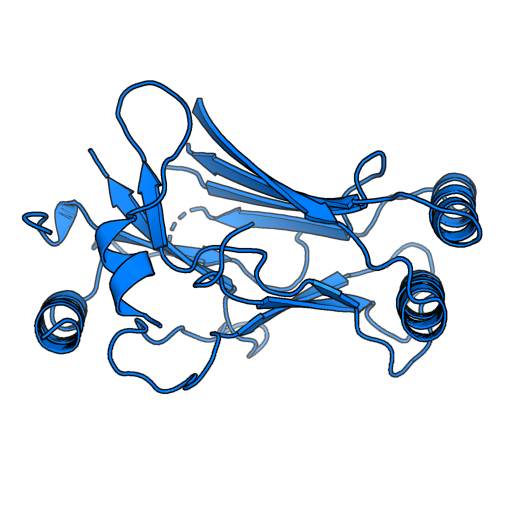.00 71.32 174 LEU A C 1
ATOM 986 O O . LEU A 1 174 ? 34.193 46.032 110.329 1.00 71.41 174 LEU A O 1
ATOM 991 N N . ILE A 1 175 ? 32.327 45.090 109.506 1.00 59.44 175 ILE A N 1
ATOM 992 C CA . ILE A 1 175 ? 32.890 44.889 108.185 1.00 65.58 175 ILE A CA 1
ATOM 993 C C . ILE A 1 175 ? 31.972 45.642 107.232 1.00 73.73 175 ILE A C 1
ATOM 994 O O . ILE A 1 175 ? 30.982 45.099 106.738 1.00 83.63 175 ILE A O 1
ATOM 999 N N . PRO A 1 176 ? 32.293 46.919 106.995 1.00 78.30 176 PRO A N 1
ATOM 1000 C CA . PRO A 1 176 ? 31.402 47.847 106.294 1.00 77.20 176 PRO A CA 1
ATOM 1001 C C . PRO A 1 176 ? 31.324 47.564 104.803 1.00 82.82 176 PRO A C 1
ATOM 1002 O O . PRO A 1 176 ? 32.340 47.225 104.196 1.00 66.60 176 PRO A O 1
ATOM 1006 N N . GLN A 1 177 ? 30.127 47.702 104.237 1.00 80.88 177 GLN A N 1
ATOM 1007 C CA . GLN A 1 177 ? 29.917 47.574 102.799 1.00 89.50 177 GLN A CA 1
ATOM 1008 C C . GLN A 1 177 ? 30.557 46.298 102.273 1.00 77.91 177 GLN A C 1
ATOM 1009 O O . GLN A 1 177 ? 31.403 46.353 101.380 1.00 93.90 177 GLN A O 1
ATOM 1015 N N . SER A 1 178 ? 30.156 45.149 102.805 1.00 74.14 178 SER A N 1
ATOM 1016 C CA . SER A 1 178 ? 30.920 43.935 102.544 1.00 68.92 178 SER A CA 1
ATOM 1017 C C . SER A 1 178 ? 30.113 42.785 101.971 1.00 63.68 178 SER A C 1
ATOM 1018 O O . SER A 1 178 ? 30.685 41.869 101.380 1.00 64.61 178 SER A O 1
ATOM 1021 N N . ILE A 1 179 ? 28.792 42.838 102.099 1.00 67.38 179 ILE A N 1
ATOM 1022 C CA . ILE A 1 179 ? 27.960 41.791 101.513 1.00 63.88 179 ILE A CA 1
ATOM 1023 C C . ILE A 1 179 ? 26.767 42.377 100.765 1.00 70.70 179 ILE A C 1
ATOM 1024 O O . ILE A 1 179 ? 26.012 43.184 101.304 1.00 77.72 179 ILE A O 1
ATOM 1029 N N . PRO A 1 180 ? 26.603 41.973 99.500 1.00 77.60 180 PRO A N 1
ATOM 1030 C CA . PRO A 1 180 ? 25.493 42.449 98.671 1.00 85.29 180 PRO A CA 1
ATOM 1031 C C . PRO A 1 180 ? 24.151 41.855 99.092 1.00 76.63 180 PRO A C 1
ATOM 1032 O O . PRO A 1 180 ? 24.046 40.647 99.312 1.00 73.26 180 PRO A O 1
ATOM 1036 N N . ALA A 1 181 ? 23.139 42.709 99.216 1.00 75.81 181 ALA A N 1
ATOM 1037 C CA . ALA A 1 181 ? 21.789 42.253 99.513 1.00 78.44 181 ALA A CA 1
ATOM 1038 C C . ALA A 1 181 ? 21.250 41.525 98.294 1.00 82.59 181 ALA A C 1
ATOM 1039 O O . ALA A 1 181 ? 20.382 40.658 98.405 1.00 77.79 181 ALA A O 1
ATOM 1041 N N . PHE A 1 182 ? 21.758 41.904 97.126 1.00 88.04 182 PHE A N 1
ATOM 1042 C CA . PHE A 1 182 ? 21.336 41.301 95.870 1.00 84.56 182 PHE A CA 1
ATOM 1043 C C . PHE A 1 182 ? 22.545 40.722 95.144 1.00 81.31 182 PHE A C 1
ATOM 1044 O O . PHE A 1 182 ? 23.611 41.338 95.113 1.00 85.33 182 PHE A O 1
ATOM 1052 N N . ILE A 1 183 ? 22.381 39.545 94.551 1.00 71.87 183 ILE A N 1
ATOM 1053 C CA . ILE A 1 183 ? 23.456 38.941 93.778 1.00 72.73 183 ILE A CA 1
ATOM 1054 C C . ILE A 1 183 ? 22.852 38.252 92.565 1.00 85.52 183 ILE A C 1
ATOM 1055 O O . ILE A 1 183 ? 21.683 37.859 92.585 1.00 90.80 183 ILE A O 1
ATOM 1060 N N . GLN A 1 184 ? 23.626 38.123 91.494 1.00 81.13 184 GLN A N 1
ATOM 1061 C CA . GLN A 1 184 ? 23.122 37.409 90.335 1.00 78.67 184 GLN A CA 1
ATOM 1062 C C . GLN A 1 184 ? 23.958 36.179 90.032 1.00 84.45 184 GLN A C 1
ATOM 1063 O O . GLN A 1 184 ? 25.186 36.236 89.950 1.00 87.10 184 GLN A O 1
ATOM 1069 N N . VAL A 1 185 ? 23.259 35.065 89.865 1.00 79.52 185 VAL A N 1
ATOM 1070 C CA . VAL A 1 185 ? 23.873 33.774 89.603 1.00 87.36 185 VAL A CA 1
ATOM 1071 C C . VAL A 1 185 ? 23.550 33.325 88.178 1.00 91.93 185 VAL A C 1
ATOM 1072 O O . VAL A 1 185 ? 22.383 33.236 87.785 1.00 99.19 185 VAL A O 1
ATOM 1076 N N . PRO A 1 186 ? 24.596 33.102 87.376 1.00 101.33 186 PRO A N 1
ATOM 1077 C CA . PRO A 1 186 ? 24.452 32.744 85.969 1.00 103.08 186 PRO A CA 1
ATOM 1078 C C . PRO A 1 186 ? 24.783 31.286 85.670 1.00 108.67 186 PRO A C 1
ATOM 1079 O O . PRO A 1 186 ? 25.239 30.562 86.549 1.00 119.31 186 PRO A O 1
ATOM 1083 N N . ASN A 1 187 ? 24.504 30.858 84.442 1.00 109.82 187 ASN A N 1
ATOM 1084 C CA . ASN A 1 187 ? 24.772 29.483 84.023 1.00 109.25 187 ASN A CA 1
ATOM 1085 C C . ASN A 1 187 ? 26.253 29.081 84.044 1.00 103.93 187 ASN A C 1
ATOM 1086 O O . ASN A 1 187 ? 26.593 27.968 84.448 1.00 99.24 187 ASN A O 1
ATOM 1091 N N . GLN A 1 188 ? 27.125 29.990 83.615 1.00 103.85 188 GLN A N 1
ATOM 1092 C CA . GLN A 1 188 ? 28.565 29.747 83.636 1.00 109.13 188 GLN A CA 1
ATOM 1093 C C . GLN A 1 188 ? 29.304 30.886 84.332 1.00 101.11 188 GLN A C 1
ATOM 1094 O O . GLN A 1 188 ? 28.899 32.043 84.235 1.00 105.08 188 GLN A O 1
ATOM 1100 N N . GLY A 1 189 ? 30.387 30.562 85.031 1.00 94.06 189 GLY A N 1
ATOM 1101 C CA . GLY A 1 189 ? 31.219 31.587 85.635 1.00 106.86 189 GLY A CA 1
ATOM 1102 C C . GLY A 1 189 ? 30.810 32.016 87.030 1.00 107.20 189 GLY A C 1
ATOM 1103 O O . GLY A 1 189 ? 29.797 31.565 87.563 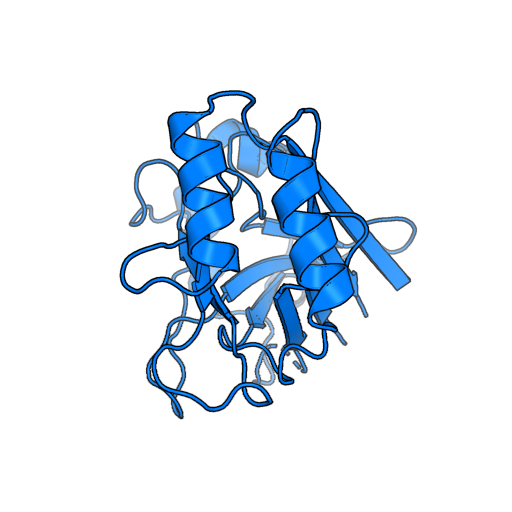1.00 96.39 189 GLY A O 1
ATOM 1104 N N . GLU A 1 190 ? 31.605 32.906 87.617 1.00 98.94 190 GLU A N 1
ATOM 1105 C CA . GLU A 1 190 ? 31.369 33.373 88.978 1.00 90.97 190 GLU A CA 1
ATOM 1106 C C . GLU A 1 190 ? 30.172 34.322 89.062 1.00 101.79 190 GLU A C 1
ATOM 1107 O O . GLU A 1 190 ? 29.778 34.922 88.061 1.00 90.33 190 GLU A O 1
ATOM 1113 N N . LEU A 1 191 ? 29.590 34.437 90.255 1.00 94.56 191 LEU A N 1
ATOM 1114 C CA . LEU A 1 191 ? 28.440 35.315 90.476 1.00 94.80 191 LEU A CA 1
ATOM 1115 C C . LEU A 1 191 ? 28.729 36.754 90.070 1.00 85.61 191 LEU A C 1
ATOM 1116 O O . LEU A 1 191 ? 29.881 37.188 90.060 1.00 87.95 191 LEU A O 1
ATOM 1121 N N . THR A 1 192 ? 27.673 37.498 89.763 1.00 77.57 192 THR A N 1
ATOM 1122 C CA . THR A 1 192 ? 27.810 38.904 89.394 1.00 85.63 192 THR A CA 1
ATOM 1123 C C . THR A 1 192 ? 26.881 39.841 90.170 1.00 87.50 192 THR A C 1
ATOM 1124 O O . THR A 1 192 ? 25.877 39.412 90.743 1.00 84.80 192 THR A O 1
ATOM 1128 N N . LEU A 1 193 ? 27.231 41.123 90.174 1.00 86.84 193 LEU A N 1
ATOM 1129 C CA . LEU A 1 193 ? 26.408 42.157 90.789 1.00 95.51 193 LEU A CA 1
ATOM 1130 C C . LEU A 1 193 ? 25.407 42.758 89.799 1.00 99.16 193 LEU A C 1
ATOM 1131 O O . LEU A 1 193 ? 25.737 42.990 88.636 1.00 108.19 193 LEU A O 1
ATOM 1136 N N . PRO A 1 194 ? 24.174 42.999 90.258 1.00 95.51 194 PRO A N 1
ATOM 1137 C CA . PRO A 1 194 ? 23.193 43.742 89.462 1.00 96.81 194 PRO A CA 1
ATOM 1138 C C . PRO A 1 194 ? 23.494 45.233 89.561 1.00 104.09 194 PRO A C 1
ATOM 1139 O O . PRO A 1 194 ? 22.870 45.924 90.368 1.00 98.72 194 PRO A O 1
ATOM 1143 N N . THR A 1 195 ? 24.459 45.701 88.769 1.00 108.53 195 THR A N 1
ATOM 1144 C CA . THR A 1 195 ? 24.963 47.075 88.852 1.00 111.06 195 THR A CA 1
ATOM 1145 C C . THR A 1 195 ? 23.849 48.116 88.711 1.00 107.59 195 THR A C 1
ATOM 1146 O O . THR A 1 195 ? 23.913 49.202 89.295 1.00 107.62 195 THR A O 1
ATOM 1150 N N . SER A 1 196 ? 22.823 47.764 87.943 1.00 103.56 196 SER A N 1
ATOM 1151 C CA . SER A 1 196 ? 21.622 48.583 87.813 1.00 107.96 196 SER A CA 1
ATOM 1152 C C . SER A 1 196 ? 20.971 48.901 89.159 1.00 109.11 196 SER A C 1
ATOM 1153 O O . SER A 1 196 ? 20.678 50.058 89.456 1.00 102.66 196 SER A O 1
ATOM 1156 N N . ILE A 1 197 ? 20.745 47.863 89.960 1.00 107.48 197 ILE A N 1
ATOM 1157 C CA . ILE A 1 197 ? 20.172 48.009 91.296 1.00 103.46 197 ILE A CA 1
ATOM 1158 C C . ILE A 1 197 ? 21.094 48.816 92.208 1.00 105.09 197 ILE A C 1
ATOM 1159 O O . ILE A 1 197 ? 20.640 49.658 92.988 1.00 96.31 197 ILE A O 1
ATOM 1164 N N . GLY A 1 198 ? 22.392 48.549 92.100 1.00 95.74 198 GLY A N 1
ATOM 1165 C CA . GLY A 1 198 ? 23.384 49.240 92.900 1.00 97.56 198 GLY A CA 1
ATOM 1166 C C . GLY A 1 198 ? 23.386 50.734 92.652 1.00 95.73 198 GLY A C 1
ATOM 1167 O O . GLY A 1 198 ? 23.203 51.524 93.581 1.00 89.45 198 GLY A O 1
ATOM 1168 N N . ASN A 1 199 ? 23.615 51.120 91.399 1.00 107.41 199 ASN A N 1
ATOM 1169 C CA . ASN A 1 199 ? 23.725 52.531 91.027 1.00 100.89 199 ASN A CA 1
ATOM 1170 C C . ASN A 1 199 ? 22.517 53.386 91.436 1.00 102.37 199 ASN A C 1
ATOM 1171 O O . ASN A 1 199 ? 22.634 54.603 91.565 1.00 119.46 199 ASN A O 1
ATOM 1176 N N . THR A 1 200 ? 21.373 52.741 91.662 1.00 96.74 2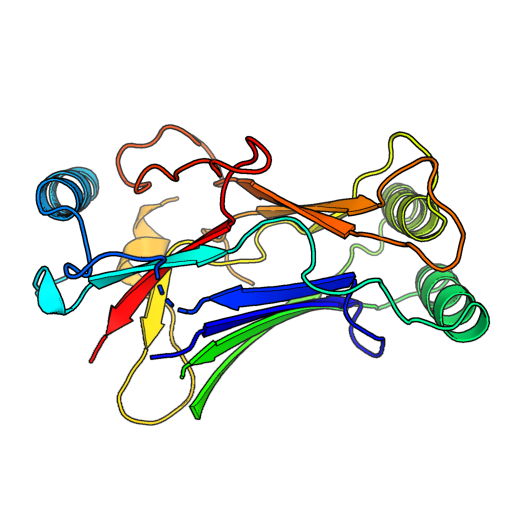00 THR A N 1
ATOM 1177 C CA . THR A 1 200 ? 20.154 53.438 92.080 1.00 103.76 200 THR A CA 1
ATOM 1178 C C . THR A 1 200 ? 20.154 53.744 93.576 1.00 105.02 200 THR A C 1
ATOM 1179 O O . THR A 1 200 ? 19.721 54.818 93.996 1.00 116.87 200 THR A O 1
ATOM 1183 N N . ILE A 1 201 ? 20.644 52.781 94.361 1.00 108.09 201 ILE A N 1
ATOM 1184 C CA . ILE A 1 201 ? 20.626 52.844 95.823 1.00 110.17 201 ILE A CA 1
ATOM 1185 C C . ILE A 1 201 ? 21.136 54.184 96.354 1.00 118.80 201 ILE A C 1
ATOM 1186 O O . ILE A 1 201 ? 20.429 54.866 97.106 1.00 119.77 201 ILE A O 1
ATOM 1191 N N . ILE A 1 202 ? 22.355 54.565 95.986 1.00 120.61 202 ILE A N 1
ATOM 1192 C CA . ILE A 1 202 ? 22.831 55.918 96.300 1.00 117.20 202 ILE A CA 1
ATOM 1193 C C . ILE A 1 202 ? 22.527 56.865 95.137 1.00 113.58 202 ILE A C 1
ATOM 1194 O O . ILE A 1 202 ? 21.366 57.144 94.852 1.00 120.23 202 ILE A O 1
ATOM 1199 N N . ALA A 1 220 ? 34.401 44.753 97.253 1.00 75.68 220 ALA A N 1
ATOM 1200 C CA . ALA A 1 220 ? 33.433 45.584 97.961 1.00 93.64 220 ALA A CA 1
ATOM 1201 C C . ALA A 1 220 ? 32.756 46.576 97.017 1.00 98.32 220 ALA A C 1
ATOM 1202 O O . ALA A 1 220 ? 33.332 46.953 95.999 1.00 111.40 220 ALA A O 1
ATOM 1204 N N . ARG A 1 221 ? 31.540 47.001 97.360 1.00 98.61 221 ARG A N 1
ATOM 1205 C CA . ARG A 1 221 ? 30.855 48.060 96.611 1.00 95.65 221 ARG A CA 1
ATOM 1206 C C . ARG A 1 221 ? 29.951 48.937 97.486 1.00 100.01 221 ARG A C 1
ATOM 1207 O O . ARG A 1 221 ? 29.483 48.513 98.542 1.00 103.19 221 ARG A O 1
ATOM 1215 N N . ALA A 1 222 ? 29.725 50.166 97.031 1.00 102.00 222 ALA A N 1
ATOM 1216 C CA . ALA A 1 222 ? 29.072 51.212 97.823 1.00 103.24 222 ALA A CA 1
ATOM 1217 C C . ALA A 1 222 ? 27.671 50.879 98.347 1.00 87.97 222 ALA A C 1
ATOM 1218 O O . ALA A 1 222 ? 27.263 51.369 99.403 1.00 81.52 222 ALA A O 1
ATOM 1220 N N . TRP A 1 223 ? 26.943 50.050 97.607 1.00 89.80 223 TRP A N 1
ATOM 1221 C CA . TRP A 1 223 ? 25.555 49.745 97.935 1.00 94.33 223 TRP A CA 1
ATOM 1222 C C . TRP A 1 223 ? 25.427 48.485 98.785 1.00 85.26 223 TRP A C 1
ATOM 1223 O O . TRP A 1 223 ? 24.323 48.100 99.171 1.00 90.50 223 TRP A O 1
ATOM 1234 N N . PHE A 1 224 ? 26.561 47.849 99.071 1.00 89.49 224 PHE A N 1
ATOM 1235 C CA . PHE A 1 224 ? 26.593 46.595 99.824 1.00 82.56 224 PHE A CA 1
ATOM 1236 C C . PHE A 1 224 ? 26.050 46.770 101.237 1.00 82.41 224 PHE A C 1
ATOM 1237 O O . PHE A 1 224 ? 26.104 47.862 101.805 1.00 87.37 224 PHE A O 1
ATOM 1245 N N . ASP A 1 225 ? 25.539 45.688 101.810 1.00 72.38 225 ASP A N 1
ATOM 1246 C CA . ASP A 1 225 ? 25.166 45.722 103.211 1.00 77.72 225 ASP A CA 1
ATOM 1247 C C . ASP A 1 225 ? 26.450 45.708 104.027 1.00 74.34 225 ASP A C 1
ATOM 1248 O O . ASP A 1 225 ? 27.509 45.316 103.535 1.00 67.38 225 ASP A O 1
ATOM 1253 N N . SER A 1 226 ? 26.348 46.139 105.277 1.00 58.64 226 SER A N 1
ATOM 1254 C CA . SER A 1 226 ? 27.460 46.068 106.210 1.00 72.54 226 SER A CA 1
ATOM 1255 C C . SER A 1 226 ? 27.283 44.895 107.157 1.00 72.65 226 SER A C 1
ATOM 1256 O O . SER A 1 226 ? 26.159 44.511 107.477 1.00 61.35 226 SER A O 1
ATOM 1259 N N . LEU A 1 227 ? 28.394 44.323 107.602 1.00 74.11 227 LEU A N 1
ATOM 1260 C CA . LEU A 1 227 ? 28.336 43.185 108.503 1.00 64.16 227 LEU A CA 1
ATOM 1261 C C . LEU A 1 227 ? 28.848 43.581 109.874 1.00 63.08 227 LEU A C 1
ATOM 1262 O O . LEU A 1 227 ? 29.681 44.478 110.008 1.00 68.65 227 LEU A O 1
ATOM 1267 N N . THR A 1 228 ? 28.349 42.893 110.892 1.00 51.33 228 THR A N 1
ATOM 1268 C CA . THR A 1 228 ? 28.785 43.111 112.262 1.00 68.58 228 THR A CA 1
ATOM 1269 C C . THR A 1 228 ? 28.847 41.759 112.971 1.00 59.05 228 THR A C 1
ATOM 1270 O O . THR A 1 228 ? 27.860 41.031 113.037 1.00 67.30 228 THR A O 1
ATOM 1274 N N . LEU A 1 229 ? 30.026 41.426 113.481 1.00 65.43 229 LEU A N 1
ATOM 1275 C CA . LEU A 1 229 ? 30.297 40.096 114.017 1.00 57.90 229 LEU A CA 1
ATOM 1276 C C . LEU A 1 229 ? 30.654 40.133 115.499 1.00 62.92 229 LEU A C 1
ATOM 1277 O O . LEU A 1 229 ? 31.483 40.939 115.922 1.00 72.05 229 LEU A O 1
ATOM 1282 N N . ASN A 1 230 ? 30.032 39.254 116.284 1.00 54.68 230 ASN A N 1
ATOM 1283 C CA . ASN A 1 230 ? 30.318 39.172 117.715 1.00 52.32 230 ASN A CA 1
ATOM 1284 C C . ASN A 1 230 ? 30.581 37.754 118.195 1.00 64.82 230 ASN A C 1
ATOM 1285 O O . ASN A 1 230 ? 29.890 36.810 117.807 1.00 71.80 230 ASN A O 1
ATOM 1290 N N . LEU A 1 231 ? 31.577 37.622 119.069 1.00 59.95 231 LEU A N 1
ATOM 1291 C CA . LEU A 1 231 ? 31.841 36.362 119.746 1.00 67.70 231 LEU A CA 1
ATOM 1292 C C . LEU A 1 231 ? 30.885 36.195 120.904 1.00 62.28 231 LEU A C 1
ATOM 1293 O O . LEU A 1 231 ? 30.709 37.103 121.714 1.00 72.40 231 LEU A O 1
ATOM 1298 N N . GLU A 1 232 ? 30.249 35.035 120.965 1.00 57.92 232 GLU A N 1
ATOM 1299 C CA . GLU A 1 232 ? 29.456 34.659 122.122 1.00 55.65 232 GLU A CA 1
ATOM 1300 C C . GLU A 1 232 ? 30.282 34.790 123.407 1.00 74.79 232 GLU A C 1
ATOM 1301 O O . GLU A 1 232 ? 31.369 34.217 123.515 1.00 67.55 232 GLU A O 1
ATOM 1307 N N . GLN A 1 233 ? 29.766 35.549 124.366 1.00 63.01 233 GLN A N 1
ATOM 1308 C CA . GLN A 1 233 ? 30.424 35.747 125.655 1.00 68.38 233 GLN A CA 1
ATOM 1309 C C . GLN A 1 233 ? 30.027 34.718 126.720 1.00 63.91 233 GLN A C 1
ATOM 1310 O O . GLN A 1 233 ? 28.869 34.308 126.801 1.00 69.97 233 GLN A O 1
ATOM 1316 N N . GLY A 1 234 ? 30.997 34.301 127.532 1.00 68.78 234 GLY A N 1
ATOM 1317 C CA . GLY A 1 234 ? 30.724 33.405 128.643 1.00 57.27 234 GLY A CA 1
ATOM 1318 C C . GLY A 1 234 ? 30.749 31.914 128.355 1.00 81.21 234 GLY A C 1
ATOM 1319 O O . GLY A 1 234 ? 30.318 31.115 129.185 1.00 75.77 234 GLY A O 1
ATOM 1320 N N . LYS A 1 235 ? 31.259 31.527 127.192 1.00 73.62 235 LYS A N 1
ATOM 1321 C CA . LYS A 1 235 ? 31.315 30.113 126.842 1.00 72.87 235 LYS A CA 1
ATOM 1322 C C . LYS A 1 235 ? 32.738 29.570 126.940 1.00 90.41 235 LYS A C 1
ATOM 1323 O O . LYS A 1 235 ? 33.705 30.334 126.938 1.00 91.82 235 LYS A O 1
ATOM 1325 N N . SER A 1 236 ? 32.860 28.248 127.026 1.00 84.46 236 SER A N 1
ATOM 1326 C CA . SER A 1 236 ? 34.153 27.604 127.233 1.00 66.26 236 SER A CA 1
ATOM 1327 C C . SER A 1 236 ? 35.015 27.755 125.986 1.00 83.09 236 SER A C 1
ATOM 1328 O O . SER A 1 236 ? 34.500 28.009 124.897 1.00 69.96 236 SER A O 1
ATOM 1331 N N . GLN A 1 237 ? 36.326 27.599 126.140 1.00 81.00 237 GLN A N 1
ATOM 1332 C CA . GLN A 1 237 ? 37.257 27.938 125.061 1.00 92.75 237 GLN A CA 1
ATOM 1333 C C . GLN A 1 237 ? 37.043 27.080 123.815 1.00 82.70 237 GLN A C 1
ATOM 1334 O O . GLN A 1 237 ? 37.426 27.466 122.711 1.00 85.42 237 GLN A O 1
ATOM 1340 N N . ASN A 1 238 ? 36.446 25.907 124.002 1.00 60.68 238 ASN A N 1
ATOM 1341 C CA . ASN A 1 238 ? 36.153 25.028 122.882 1.00 82.81 238 ASN A CA 1
ATOM 1342 C C . ASN A 1 238 ? 34.754 25.276 122.359 1.00 80.09 238 ASN A C 1
ATOM 1343 O O . ASN A 1 238 ? 34.238 24.499 121.557 1.00 73.95 238 ASN A O 1
ATOM 1348 N N . GLU A 1 239 ? 34.129 26.356 122.808 1.00 74.83 239 GLU A N 1
ATOM 1349 C CA . GLU A 1 239 ? 32.812 26.672 122.304 1.00 83.35 239 GLU A CA 1
ATOM 1350 C C . GLU A 1 239 ? 32.741 28.127 121.886 1.00 71.35 239 GLU A C 1
ATOM 1351 O O . GLU A 1 239 ? 32.003 28.915 122.476 1.00 77.11 239 GLU A O 1
ATOM 1357 N N . LYS A 1 240 ? 33.478 28.479 120.839 1.00 71.59 240 LYS A N 1
ATOM 1358 C CA . LYS A 1 240 ? 33.475 29.862 120.400 1.00 70.72 240 LYS A CA 1
ATOM 1359 C C . LYS A 1 240 ? 32.581 30.041 119.186 1.00 49.50 240 LYS A C 1
ATOM 1360 O O . LYS A 1 240 ? 32.804 29.441 118.136 1.00 60.34 240 LYS A O 1
ATOM 1366 N N . MET A 1 241 ? 31.538 30.837 119.375 1.00 69.51 241 MET A N 1
ATOM 1367 C CA . MET A 1 241 ? 30.580 31.179 118.335 1.00 62.17 241 MET A CA 1
ATOM 1368 C C . MET A 1 241 ? 30.743 32.619 117.885 1.00 70.22 241 MET A C 1
ATOM 1369 O O . MET A 1 241 ? 30.691 33.529 118.712 1.00 55.00 241 MET A O 1
ATOM 1374 N N . TRP A 1 242 ? 30.893 32.849 116.589 1.00 52.38 242 TRP A N 1
ATOM 1375 C CA . TRP A 1 242 ? 30.626 34.187 116.111 1.00 54.39 242 TRP A CA 1
ATOM 1376 C C . TRP A 1 242 ? 29.178 34.295 115.645 1.00 63.73 242 TRP A C 1
ATOM 1377 O O . TRP A 1 242 ? 28.650 33.381 115.012 1.00 55.84 242 TRP A O 1
ATOM 1388 N N . ILE A 1 243 ? 28.538 35.411 115.983 1.00 59.01 243 ILE A N 1
ATOM 1389 C CA . ILE A 1 243 ? 27.181 35.685 115.530 1.00 60.02 243 ILE A CA 1
ATOM 1390 C C . ILE A 1 243 ? 27.263 36.835 114.539 1.00 59.31 243 ILE A C 1
ATOM 1391 O O . ILE A 1 243 ? 27.993 37.802 114.766 1.00 54.51 243 ILE A O 1
ATOM 1396 N N . ALA A 1 244 ? 26.515 36.748 113.448 1.00 52.36 244 ALA A N 1
ATOM 1397 C CA . ALA A 1 244 ? 26.643 37.742 112.396 1.00 61.67 244 ALA A CA 1
ATOM 1398 C C . ALA A 1 244 ? 25.354 38.525 112.205 1.00 68.34 244 ALA A C 1
ATOM 1399 O O . ALA A 1 244 ? 24.277 37.941 112.113 1.00 67.88 244 ALA A O 1
ATOM 1401 N N . THR A 1 245 ? 25.465 39.847 112.147 1.00 73.82 245 THR A N 1
ATOM 1402 C CA . THR A 1 245 ? 24.312 40.684 111.840 1.00 63.60 245 THR A CA 1
ATOM 1403 C C . THR A 1 245 ? 24.611 41.554 110.622 1.00 68.90 245 THR A C 1
ATOM 1404 O O . THR A 1 245 ? 25.769 41.810 110.290 1.00 58.84 245 THR A O 1
ATOM 1408 N N . SER A 1 246 ? 23.554 41.991 109.953 1.00 83.64 246 SER A N 1
ATOM 1409 C CA . SER A 1 246 ? 23.676 42.694 108.687 1.00 76.74 246 SER A CA 1
ATOM 1410 C C . SER A 1 246 ? 22.855 43.955 108.763 1.00 78.68 246 SER A C 1
ATOM 1411 O O . SER A 1 246 ? 21.853 44.000 109.476 1.00 73.50 246 SER A O 1
ATOM 1414 N N . GLU A 1 247 ? 23.278 44.979 108.035 1.00 73.61 247 GLU A N 1
ATOM 1415 C CA . GLU A 1 247 ? 22.351 46.049 107.720 1.00 84.22 247 GLU A CA 1
ATOM 1416 C C . GLU A 1 247 ? 22.688 46.833 106.458 1.00 72.20 247 GLU A C 1
ATOM 1417 O O . GLU A 1 247 ? 23.812 46.815 105.959 1.00 76.59 247 GLU A O 1
ATOM 1423 N N . HIS A 1 248 ? 21.665 47.513 105.963 1.00 76.35 248 HIS A N 1
ATOM 1424 C CA . HIS A 1 248 ? 21.700 48.282 104.731 1.00 80.08 248 HIS A CA 1
ATOM 1425 C C . HIS A 1 248 ? 22.388 49.622 104.921 1.00 76.70 248 HIS A C 1
ATOM 1426 O O . HIS A 1 248 ? 22.374 50.182 106.017 1.00 75.91 248 HIS A O 1
ATOM 1433 N N . PRO A 1 249 ? 23.006 50.139 103.853 1.00 70.87 249 PRO A N 1
ATOM 1434 C CA . PRO A 1 249 ? 23.504 51.512 103.921 1.00 85.76 249 PRO A CA 1
ATOM 1435 C C . PRO A 1 249 ? 22.310 52.464 103.890 1.00 90.54 249 PRO A C 1
ATOM 1436 O O . PRO A 1 249 ? 21.246 52.088 103.396 1.00 89.96 249 PRO A O 1
ATOM 1440 N N . GLY A 1 250 ? 22.475 53.669 104.424 1.00 99.69 250 GLY A N 1
ATOM 1441 C CA . GLY A 1 250 ? 21.416 54.661 104.396 1.00 92.66 250 GLY A CA 1
ATOM 1442 C C . GLY A 1 250 ? 20.172 54.181 105.127 1.00 96.06 250 GLY A C 1
ATOM 1443 O O . GLY A 1 250 ? 20.250 53.722 106.268 1.00 107.37 250 GLY A O 1
ATOM 1444 N N . ASP A 1 251 ? 19.022 54.275 104.466 1.00 105.04 251 ASP A N 1
ATOM 1445 C CA . ASP A 1 251 ? 17.741 54.012 105.113 1.00 104.05 251 ASP A CA 1
ATOM 1446 C C . ASP A 1 251 ? 17.497 52.508 105.177 1.00 101.86 251 ASP A C 1
ATOM 1447 O O . ASP A 1 251 ? 17.280 51.868 104.147 1.00 97.59 251 ASP A O 1
ATOM 1452 N N . GLN A 1 252 ? 17.547 51.939 106.380 1.00 101.11 252 GLN A N 1
ATOM 1453 C CA . GLN A 1 252 ? 17.465 50.490 106.518 1.00 99.49 252 GLN A CA 1
ATOM 1454 C C . GLN A 1 252 ? 16.020 50.053 106.277 1.00 105.36 252 GLN A C 1
ATOM 1455 O O . GLN A 1 252 ? 15.730 48.873 106.063 1.00 104.96 252 GLN A O 1
ATOM 1461 N N . ASN A 1 253 ? 15.119 51.030 106.258 1.00 113.04 253 ASN A N 1
ATOM 1462 C CA . ASN A 1 253 ? 13.698 50.742 106.133 1.00 112.10 253 ASN A CA 1
ATOM 1463 C C . ASN A 1 253 ? 13.177 50.944 104.717 1.00 111.74 253 ASN A C 1
ATOM 1464 O O . ASN A 1 253 ? 11.965 50.952 104.497 1.00 111.20 253 ASN A O 1
ATOM 1469 N N . ALA A 1 254 ? 14.089 51.126 103.764 1.00 103.03 254 ALA A N 1
ATOM 1470 C CA . ALA A 1 254 ? 13.697 51.517 102.416 1.00 103.46 254 ALA A CA 1
ATOM 1471 C C . ALA A 1 254 ? 12.854 50.401 101.820 1.00 100.71 254 ALA A C 1
ATOM 1472 O O . ALA A 1 254 ? 13.054 49.230 102.148 1.00 99.08 254 ALA A O 1
ATOM 1474 N N . LYS A 1 255 ? 11.916 50.752 100.948 1.00 97.12 255 LYS A N 1
ATOM 1475 C CA . LYS A 1 255 ? 11.023 49.749 100.378 1.00 100.27 255 LYS A CA 1
ATOM 1476 C C . LYS A 1 255 ? 11.772 48.813 99.440 1.00 101.95 255 LYS A C 1
ATOM 1477 O O . LYS A 1 255 ? 11.343 47.682 99.200 1.00 103.25 255 LYS A O 1
ATOM 1483 N N . LEU A 1 256 ? 12.889 49.300 98.908 1.00 84.67 256 LEU A N 1
ATOM 1484 C CA . LEU A 1 256 ? 13.717 48.514 98.007 1.00 99.75 256 LEU A CA 1
ATOM 1485 C C . LEU A 1 256 ? 14.229 47.254 98.695 1.00 103.77 256 LEU A C 1
ATOM 1486 O O . LEU A 1 256 ? 14.422 46.222 98.055 1.00 99.97 256 LEU A O 1
ATOM 1491 N N . TRP A 1 257 ? 14.452 47.341 100.001 1.00 88.52 257 TRP A N 1
ATOM 1492 C CA . TRP A 1 257 ? 14.919 46.195 100.766 1.00 88.45 257 TRP A CA 1
ATOM 1493 C C . TRP A 1 257 ? 13.807 45.175 100.955 1.00 94.02 257 TRP A C 1
ATOM 1494 O O . TRP A 1 257 ? 12.786 45.482 101.575 1.00 103.22 257 TRP A O 1
ATOM 1505 N N . ILE A 1 258 ? 13.984 43.972 100.418 1.00 85.84 258 ILE A N 1
ATOM 1506 C CA . ILE A 1 258 ? 13.080 42.894 100.776 1.00 80.20 258 ILE A CA 1
ATOM 1507 C C . ILE A 1 258 ? 13.280 42.694 102.269 1.00 100.08 258 ILE A C 1
ATOM 1508 O O . ILE A 1 258 ? 14.396 42.427 102.715 1.00 106.62 258 ILE A O 1
ATOM 1513 N N . LYS A 1 259 ? 12.212 42.858 103.042 1.00 103.95 259 LYS A N 1
ATOM 1514 C CA . LYS A 1 259 ? 12.304 42.720 104.489 1.00 100.13 259 LYS A CA 1
ATOM 1515 C C . LYS A 1 259 ? 12.776 41.314 104.836 1.00 89.55 259 LYS A C 1
ATOM 1516 O O . LYS A 1 259 ? 12.409 40.351 104.164 1.00 106.45 259 LYS A O 1
ATOM 1522 N N . THR A 1 260 ? 13.589 41.195 105.881 1.00 89.91 260 THR A N 1
ATOM 1523 C CA . THR A 1 260 ? 14.142 39.898 106.260 1.00 95.43 260 THR A CA 1
ATOM 1524 C C . THR A 1 260 ? 13.378 39.305 107.440 1.00 85.42 260 THR A C 1
ATOM 1525 O O . THR A 1 260 ? 12.763 40.030 108.224 1.00 82.49 260 THR A O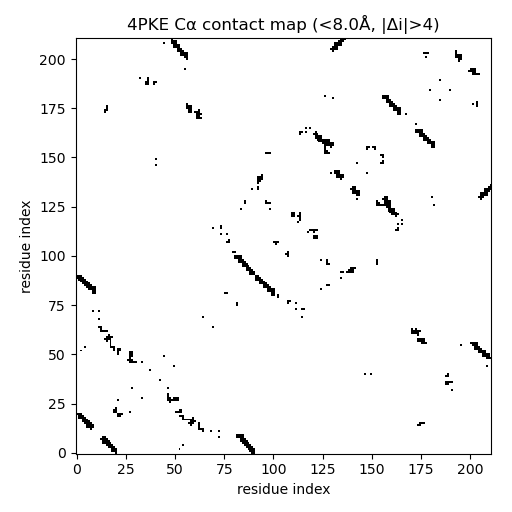 1
ATOM 1529 N N . ALA A 1 261 ? 13.410 37.983 107.555 1.00 78.87 261 ALA A N 1
ATOM 1530 C CA . ALA A 1 261 ? 12.714 37.310 108.641 1.00 88.58 261 ALA A CA 1
ATOM 1531 C C . ALA A 1 261 ? 13.634 37.015 109.817 1.00 77.90 261 ALA A C 1
ATOM 1532 O O . ALA A 1 261 ? 14.857 37.108 109.707 1.00 75.79 261 ALA A O 1
ATOM 1534 N N . ASN A 1 262 ? 13.028 36.642 110.938 1.00 70.10 262 ASN A N 1
ATOM 1535 C CA . ASN A 1 262 ? 13.770 36.206 112.110 1.00 78.11 262 ASN A CA 1
ATOM 1536 C C . ASN A 1 262 ? 13.669 34.696 112.221 1.00 69.58 262 ASN A C 1
ATOM 1537 O O . ASN A 1 262 ? 12.898 34.071 111.495 1.00 72.85 262 ASN A O 1
ATOM 1542 N N . THR A 1 263 ? 14.445 34.108 113.122 1.00 58.10 263 THR A N 1
ATOM 1543 C CA . THR A 1 263 ? 14.438 32.660 113.268 1.00 55.93 263 THR A CA 1
ATOM 1544 C C . THR A 1 263 ? 13.471 32.247 114.367 1.00 71.15 263 THR A C 1
ATOM 1545 O O . THR A 1 263 ? 13.321 32.941 115.373 1.00 78.10 263 THR A O 1
ATOM 1549 N N . THR A 1 264 ? 12.812 31.113 114.159 1.00 70.63 264 T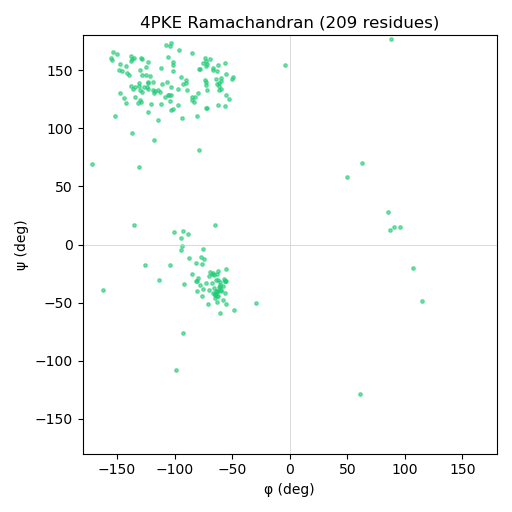HR A N 1
ATOM 1550 C CA . THR A 1 264 ? 11.908 30.540 115.148 1.00 72.91 264 THR A CA 1
ATOM 1551 C C . THR A 1 264 ? 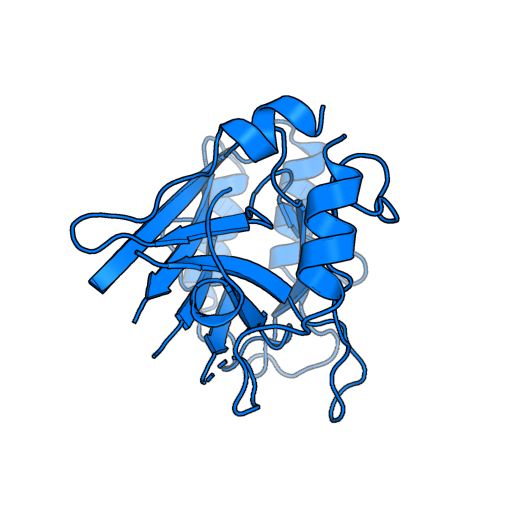12.672 30.077 116.389 1.00 71.00 264 THR A C 1
ATOM 1552 O O . THR A 1 264 ? 12.228 30.289 117.520 1.00 66.27 264 THR A O 1
ATOM 1556 N N . TYR A 1 265 ? 13.825 29.450 116.165 1.00 68.44 265 TYR A N 1
ATOM 1557 C CA . TYR A 1 265 ? 14.577 28.800 117.241 1.00 74.71 265 TYR A CA 1
ATOM 1558 C C . TYR A 1 265 ? 15.367 29.768 118.127 1.00 68.48 265 TYR A C 1
ATOM 1559 O O . TYR A 1 265 ? 15.498 29.543 119.331 1.00 61.92 265 TYR A O 1
ATOM 1568 N N . SER A 1 266 ? 15.900 30.837 117.543 1.00 66.84 266 SER A N 1
ATOM 1569 C CA . SER A 1 266 ? 16.696 31.777 118.332 1.00 72.21 266 SER A CA 1
ATOM 1570 C C . SER A 1 266 ? 16.069 33.162 118.479 1.00 54.25 266 SER A C 1
ATOM 1571 O O . SER A 1 266 ? 16.269 33.833 119.490 1.00 72.23 266 SER A O 1
ATOM 1574 N N . GLY A 1 267 ? 15.312 33.590 117.477 1.00 55.38 267 GLY A N 1
ATOM 1575 C CA . GLY A 1 267 ? 14.689 34.898 117.534 1.00 63.07 267 GLY A CA 1
ATOM 1576 C C . GLY A 1 267 ? 15.588 35.959 116.927 1.00 66.35 267 GLY A C 1
ATOM 1577 O O . GLY A 1 267 ? 15.364 37.154 117.114 1.00 61.85 267 GLY A O 1
ATOM 1578 N N . ARG A 1 268 ? 16.605 35.523 116.188 1.00 69.57 268 ARG A N 1
ATOM 1579 C CA . ARG A 1 268 ? 17.528 36.449 115.541 1.00 62.89 268 ARG A CA 1
ATOM 1580 C C . ARG A 1 268 ? 17.224 36.624 114.056 1.00 63.05 268 ARG A C 1
ATOM 1581 O O . ARG A 1 268 ? 16.616 35.756 113.434 1.00 62.73 268 ARG A O 1
ATOM 1589 N N . PRO A 1 269 ? 17.667 37.751 113.478 1.00 59.29 269 PRO A N 1
ATOM 1590 C CA . PRO A 1 269 ? 17.446 38.015 112.053 1.00 61.32 269 PRO A CA 1
ATOM 1591 C C . PRO A 1 269 ? 18.317 37.145 111.160 1.00 66.07 269 PRO A C 1
ATOM 1592 O O . PRO A 1 269 ? 19.498 36.950 111.440 1.00 65.98 269 PRO A O 1
ATOM 1596 N N . TYR A 1 270 ? 17.724 36.624 110.092 1.00 63.84 270 TYR A N 1
ATOM 1597 C CA . TYR A 1 270 ? 18.484 35.931 109.066 1.00 59.60 270 TYR A CA 1
ATOM 1598 C C . TYR A 1 270 ? 19.413 36.879 108.332 1.00 69.83 270 TYR A C 1
ATOM 1599 O O . TYR A 1 270 ? 19.122 38.068 108.193 1.00 66.85 270 TYR A O 1
ATOM 1608 N N . LEU A 1 271 ? 20.530 36.339 107.860 1.00 66.37 271 LEU A N 1
ATOM 1609 C CA . LEU A 1 271 ? 21.392 37.067 106.951 1.00 53.39 271 LEU A CA 1
ATOM 1610 C C . LEU A 1 271 ? 20.772 36.802 105.598 1.00 66.68 271 LEU A C 1
ATOM 1611 O O . LEU A 1 271 ? 20.557 35.647 105.233 1.00 72.81 271 LEU A O 1
ATOM 1616 N N . GLN A 1 272 ? 20.483 37.855 104.848 1.00 61.78 272 GLN A N 1
ATOM 1617 C CA . GLN A 1 272 ? 19.693 37.684 103.641 1.00 72.23 272 GLN A CA 1
ATOM 1618 C C . GLN A 1 272 ? 20.382 38.202 102.389 1.00 57.47 272 GLN A C 1
ATOM 1619 O O . GLN A 1 272 ? 20.960 39.285 102.383 1.00 77.68 272 GLN A O 1
ATOM 1625 N N . VAL A 1 273 ? 20.303 37.406 101.330 1.00 65.17 273 VAL A N 1
ATOM 1626 C CA . VAL A 1 273 ? 20.694 37.839 100.001 1.00 69.41 273 VAL A CA 1
ATOM 1627 C C . VAL A 1 273 ? 19.618 37.399 99.010 1.00 82.06 273 VAL A C 1
ATOM 1628 O O . VAL A 1 273 ? 19.123 36.272 99.076 1.00 73.20 273 VAL A O 1
ATOM 1632 N N . VAL A 1 274 ? 19.239 38.299 98.110 1.00 76.75 274 VAL A N 1
ATOM 1633 C CA . VAL A 1 274 ? 18.281 37.965 97.069 1.00 69.47 274 VAL A CA 1
ATOM 1634 C C . VAL A 1 274 ? 19.017 37.614 95.788 1.00 68.71 274 VAL A C 1
ATOM 1635 O O . VAL A 1 274 ? 19.748 38.432 95.234 1.00 77.34 274 VAL A O 1
ATOM 1639 N N . GLY A 1 275 ? 18.818 36.392 95.313 1.00 65.03 275 GLY A N 1
ATOM 1640 C CA . GLY A 1 275 ? 19.537 35.932 94.144 1.00 80.18 275 GLY A CA 1
ATOM 1641 C C . GLY A 1 275 ? 18.679 35.951 92.899 1.00 87.18 275 GLY A C 1
ATOM 1642 O O . GLY A 1 275 ? 17.527 35.525 92.921 1.00 96.94 275 GLY A O 1
ATOM 1643 N N . PHE A 1 276 ? 19.246 36.447 91.807 1.00 89.65 276 PHE A N 1
ATOM 1644 C CA . PHE A 1 276 ? 18.581 36.395 90.512 1.00 97.56 276 PHE A CA 1
ATOM 1645 C C . PHE A 1 276 ? 19.221 35.292 89.677 1.00 95.33 276 PHE A C 1
ATOM 1646 O O . PHE A 1 276 ? 20.431 35.293 89.448 1.00 90.88 276 PHE A O 1
ATOM 1654 N N . ILE A 1 277 ? 18.395 34.350 89.231 1.00 97.00 277 ILE A N 1
ATOM 1655 C CA . ILE A 1 277 ? 18.875 33.116 88.619 1.00 110.10 277 ILE A CA 1
ATOM 1656 C C . ILE A 1 277 ? 18.665 33.112 87.106 1.00 115.10 277 ILE A C 1
ATOM 1657 O O . ILE A 1 277 ? 17.635 33.572 86.607 1.00 112.81 277 ILE A O 1
ATOM 1662 N N . ASP A 1 278 ? 19.661 32.604 86.384 1.00 112.12 278 ASP A N 1
ATOM 1663 C CA . ASP A 1 278 ? 19.627 32.555 84.927 1.00 111.11 278 ASP A CA 1
ATOM 1664 C C . ASP A 1 278 ? 19.380 31.127 84.453 1.00 101.03 278 ASP A C 1
ATOM 1665 O O . ASP A 1 278 ? 18.459 30.873 83.678 1.00 103.84 278 ASP A O 1
#

Sequence (211 aa):
EKVTLRISIEGYPPLYEMEAQDNAELGMIKPDQLASLNQALTKGYTYEDILIVRFRPESEIYWPISQDSRNAMIDKLSRNTSVNFEVSLEFKHSKSWLVPISLDMTIRAKIQSALRGDPGHPILIPQSIPAFIQVPNQGELTLPTSIGNTIIARAWFDSLTLNLEQGKSQNEKMWIATSEHPGDQNAKLWIKTANTTYSGRPYLQVVGFID

B-factor: mean 83.92, std 22.55, range [38.22, 142.04]

Foldseek 3Di:
DKKKKFKDWPPFQTLAIWIFPQPDDPWQDDQVLVVLQPVLLCPPDDRNFKHKRWTQQKHPFFRQGDPVRLVVSLVDLVQDWTWIKMKMDPVLAMDMWTAIDDNPNVLSVLVSCQSVQDPPGKNKRACGAAQEWEDEPHYYIHDPVSLQVSCPCPDFHKMKIWGWDPDDDPRGTIIGMDIATPDDRPRSNRSDFDADPPPRHTTDIHMYGYD

Organism: Caenorhabditis elegans (NCBI:txid6239)

Solvent-accessible surface area: 11208 Å² total; per-residue (Å²): 132,64,10,22,2,95,0,10,3,77,72,45,49,20,2,0,34,3,67,4,122,33,42,86,104,176,27,71,16,118,83,95,21,33,55,48,8,88,112,26,48,157,184,81,34,76,95,142,39,1,23,9,5,50,4,83,2,14,11,72,88,107,11,92,11,63,86,113,41,14,60,47,1,10,70,82,3,85,130,86,111,14,34,4,51,1,27,13,64,12,100,180,20,41,56,41,10,84,9,99,6,54,121,70,155,85,64,8,52,109,11,34,19,2,0,133,18,60,101,73,45,66,0,114,0,56,88,0,11,2,7,1,3,51,8,26,116,160,49,113,6,58,48,16,84,70,15,2,114,71,45,178,56,124,40,14,0,4,28,0,32,0,53,15,70,91,88,41,58,115,108,65,20,32,0,29,2,57,32,100,34,41,81,94,82,110,30,135,20,9,14,125,59,34,90,7,147,127,45,51,86,69,33,3,28,12,5,2,28,62,95

InterPro domains:
  IPR027272 Piezo family [PTHR13167] (15-2442)
  IPR031334 Piezo non-specific cation channel, cap domain [PF12166] (2125-2435)
  IPR031805 Piezo, TM25-28 [PF15917] (1143-1382)
  IPR056768 Piezo, transmembrane helical unit [PF23188] (1612-1734)
  IPR056769 Piezo, TM1-24 [PF24871] (27-768)
  IPR056770 Piezo, THU9 and anchor domain [PF24874] (1829-2065)